Protein AF-0000000066062521 (afdb_homodimer)

Secondary structure (DSSP, 8-state):
--SEEE-HHHHHHHHHHHHHHHHHH-HHHHHHHHHHHHHHHHHHHH-GGGSEE-TTTSTTEEEEEEETEEEEEEESSSEEEEEEEETTS-HHHHH-/--SEEE-HHHHHHHHHHHHHHHHHH-HHHHHHHHHHHHHHHHHHHH-GGGSEE-TTTSTTEEEEEEETEEEEEEESSSEEEEEEEETTS-HHHHH-

Organism: Caulobacter vibrioides (strain ATCC 19089 / CIP 103742 / CB 15) (NCBI:txid190650)

InterPro domains:
  IPR007712 Toxin-antitoxin system, RelE/ParE toxin family [PF05016] (4-90)
  IPR028344 Toxin-antitoxin system, toxin component ParE1/4 [PIRSF029218] (1-95)
  IPR035093 Toxin-antitoxin system, RelE/ParE toxin domain superfamily [G3DSA:3.30.2310.20] (1-96)
  IPR051803 Type II TA system RelE-like toxin [PTHR33755] (1-95)

Solvent-accessible surface area (backbone atoms only — not comparable to full-atom values): 10240 Å² total; per-residue (Å²): 130,73,59,52,42,72,33,75,59,18,50,50,30,53,51,50,50,38,54,50,33,28,74,75,66,30,64,69,53,19,50,54,52,51,49,50,49,50,51,52,52,51,48,38,40,75,41,62,78,75,40,45,78,34,55,86,78,37,83,66,27,29,36,33,30,42,46,67,28,33,39,30,27,35,75,68,99,46,32,34,37,51,38,50,41,50,68,87,55,64,60,61,81,72,70,103,130,73,59,51,42,72,33,74,60,18,50,50,31,53,51,50,51,39,53,51,33,28,73,74,66,30,64,69,52,18,49,54,51,51,50,51,50,49,51,50,52,51,49,39,41,75,41,62,81,74,40,45,78,33,57,86,79,39,83,69,27,27,35,33,30,42,47,67,28,31,40,31,30,36,76,68,99,45,32,35,37,52,39,48,40,52,69,86,56,64,59,61,79,73,69,102

Radius of gyration: 16.21 Å; Cα contacts (8 Å, |Δi|>4): 322; chains: 2; bounding box: 37×45×42 Å

Structure (mmCIF, N/CA/C/O backbone):
data_AF-0000000066062521-model_v1
#
loop_
_entity.id
_entity.type
_entity.pdbx_description
1 polymer 'Toxin ParE1'
#
loop_
_atom_site.group_PDB
_atom_site.id
_atom_site.type_symbol
_atom_site.label_atom_id
_atom_site.label_alt_id
_atom_site.label_comp_id
_atom_site.label_asym_id
_atom_site.label_entity_id
_atom_site.label_seq_id
_atom_site.pdbx_PDB_ins_code
_atom_site.Cartn_x
_atom_site.Cartn_y
_atom_site.Cartn_z
_atom_site.occupancy
_atom_site.B_iso_or_equiv
_atom_site.auth_seq_id
_atom_site.auth_comp_id
_atom_site.auth_asym_id
_atom_site.auth_atom_id
_atom_site.pdbx_PDB_model_num
ATOM 1 N N . MET A 1 1 ? -6.371 10.086 22.797 1 48.72 1 MET A N 1
ATOM 2 C CA . MET A 1 1 ? -7.09 10.516 21.609 1 48.72 1 MET A CA 1
ATOM 3 C C . MET A 1 1 ? -6.637 9.734 20.375 1 48.72 1 MET A C 1
ATOM 5 O O . MET A 1 1 ? -5.48 9.312 20.297 1 48.72 1 MET A O 1
ATOM 9 N N . LYS A 1 2 ? -7.578 9.32 19.453 1 58.91 2 LYS A N 1
ATOM 10 C CA . LYS A 1 2 ? -7.113 8.516 18.328 1 58.91 2 LYS A CA 1
ATOM 11 C C . LYS A 1 2 ? -6.215 9.336 17.406 1 58.91 2 LYS A C 1
ATOM 13 O O . LYS A 1 2 ? -6.531 10.484 17.078 1 58.91 2 LYS A O 1
ATOM 18 N N . PRO A 1 3 ? -5.168 8.711 17 1 87.25 3 PRO A N 1
ATOM 19 C CA . PRO A 1 3 ? -4.223 9.555 16.266 1 87.25 3 PRO A CA 1
ATOM 20 C C . PRO A 1 3 ? -4.754 9.984 14.906 1 87.25 3 PRO A C 1
ATOM 22 O O . PRO A 1 3 ? -4.199 10.891 14.281 1 87.25 3 PRO A O 1
ATOM 25 N N . TYR A 1 4 ? -6.07 9.352 14.555 1 97.44 4 TYR A N 1
ATOM 26 C CA . TYR A 1 4 ? -6.672 9.734 13.281 1 97.44 4 TYR A CA 1
ATOM 27 C C . TYR A 1 4 ? -8.188 9.625 13.344 1 97.44 4 TYR A C 1
ATOM 29 O O . TYR A 1 4 ? -8.742 8.992 14.25 1 97.44 4 TYR A O 1
ATOM 37 N N . ARG A 1 5 ? -8.883 10.32 12.414 1 97.5 5 ARG A N 1
ATOM 38 C CA . ARG A 1 5 ? -10.328 10.234 12.242 1 97.5 5 ARG A CA 1
ATOM 39 C C . ARG A 1 5 ? -10.68 9.648 10.883 1 97.5 5 ARG A C 1
ATOM 41 O O . ARG A 1 5 ? -10.047 9.977 9.875 1 97.5 5 ARG A O 1
ATOM 48 N N . LEU A 1 6 ? -11.727 8.742 10.93 1 98.12 6 LEU A N 1
ATOM 49 C CA . LEU A 1 6 ? -12.305 8.258 9.68 1 98.12 6 LEU A CA 1
ATOM 50 C C . LEU A 1 6 ? -13.523 9.086 9.289 1 98.12 6 LEU A C 1
ATOM 52 O O . LEU A 1 6 ? -14.438 9.281 10.094 1 98.12 6 LEU A O 1
ATOM 56 N N . SER A 1 7 ? -13.523 9.562 8.047 1 98.06 7 SER A N 1
ATOM 57 C CA . SER A 1 7 ? -14.773 10.125 7.547 1 98.06 7 SER A CA 1
ATOM 58 C C . SER A 1 7 ? -15.852 9.055 7.422 1 98.06 7 SER A C 1
ATOM 60 O O . SER A 1 7 ? -15.555 7.859 7.445 1 98.06 7 SER A O 1
ATOM 62 N N . ARG A 1 8 ? -17.109 9.5 7.305 1 97.88 8 ARG A N 1
ATOM 63 C CA . ARG A 1 8 ? -18.203 8.562 7.082 1 97.88 8 ARG A CA 1
ATOM 64 C C . ARG A 1 8 ? -18 7.77 5.793 1 97.88 8 ARG A C 1
ATOM 66 O O . ARG A 1 8 ? -18.266 6.566 5.746 1 97.88 8 ARG A O 1
ATOM 73 N N . ARG A 1 9 ? -17.469 8.398 4.766 1 98.31 9 ARG A N 1
ATOM 74 C CA . ARG A 1 9 ? -17.266 7.754 3.473 1 98.31 9 ARG A CA 1
ATOM 75 C C . ARG A 1 9 ? -16.078 6.785 3.527 1 98.31 9 ARG A C 1
ATOM 77 O O . ARG A 1 9 ? -16.109 5.727 2.895 1 98.31 9 ARG A O 1
ATOM 84 N N . ALA A 1 10 ? -15.109 7.129 4.285 1 98.69 10 ALA A N 1
ATOM 85 C CA . ALA A 1 10 ? -13.984 6.215 4.449 1 98.69 10 ALA A CA 1
ATOM 86 C C . ALA A 1 10 ? -14.414 4.941 5.172 1 98.69 10 ALA A C 1
ATOM 88 O O . ALA A 1 10 ? -13.992 3.84 4.805 1 98.69 10 ALA A O 1
ATOM 89 N N . LYS A 1 11 ? -15.188 5.133 6.211 1 98.62 11 LYS A N 1
ATOM 90 C CA . LYS A 1 11 ? -15.711 3.967 6.922 1 98.62 11 LYS A CA 1
ATOM 91 C C . LYS A 1 11 ? -16.516 3.068 5.988 1 98.62 11 LYS A C 1
ATOM 93 O O . LYS A 1 11 ? -16.375 1.844 6.023 1 98.62 11 LYS A O 1
ATOM 98 N N . ALA A 1 12 ? -17.359 3.682 5.191 1 98.62 12 ALA A N 1
ATOM 99 C CA . ALA A 1 12 ? -18.141 2.928 4.223 1 98.62 12 ALA A CA 1
ATOM 100 C C . ALA A 1 12 ? -17.25 2.219 3.213 1 98.62 12 ALA A C 1
ATOM 102 O O . ALA A 1 12 ? -17.516 1.074 2.836 1 98.62 12 ALA A O 1
ATOM 103 N N . ASP A 1 13 ? -16.219 2.902 2.754 1 98.75 13 ASP A N 1
ATOM 104 C CA . ASP A 1 13 ? -15.258 2.287 1.844 1 98.75 13 ASP A CA 1
ATOM 105 C C . ASP A 1 13 ? -14.648 1.032 2.461 1 98.75 13 ASP A C 1
ATOM 107 O O . ASP A 1 13 ? -14.562 -0.01 1.808 1 98.75 13 ASP A O 1
ATOM 111 N N . LEU A 1 14 ? -14.25 1.122 3.74 1 98.81 14 LEU A N 1
ATOM 112 C CA . LEU A 1 1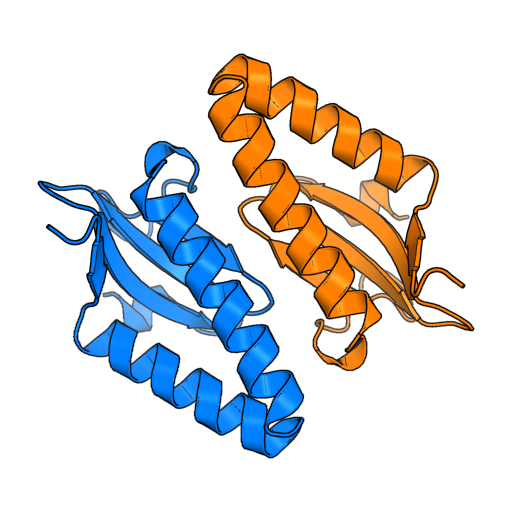4 ? -13.602 -0.004 4.41 1 98.81 14 LEU A CA 1
ATOM 113 C C . LEU A 1 14 ? -14.578 -1.166 4.574 1 98.81 14 LEU A C 1
ATOM 115 O O . LEU A 1 14 ? -14.195 -2.328 4.414 1 98.81 14 LEU A O 1
ATOM 119 N N . ASP A 1 15 ? -15.797 -0.837 4.836 1 98.81 15 ASP A N 1
ATOM 120 C CA . ASP A 1 15 ? -16.828 -1.869 4.93 1 98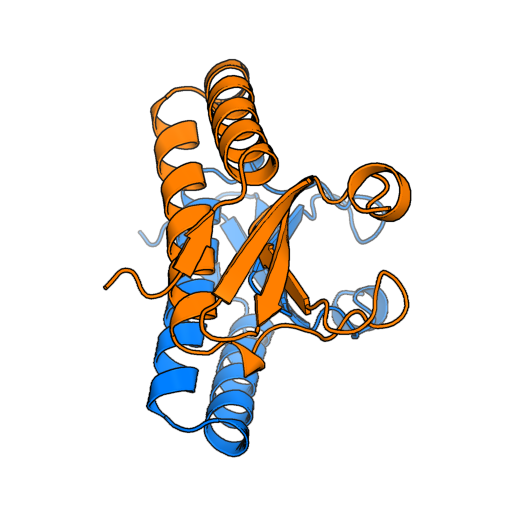.81 15 ASP A CA 1
ATOM 121 C C . ASP A 1 15 ? -17.031 -2.561 3.582 1 98.81 15 ASP A C 1
ATOM 123 O O . ASP A 1 15 ? -17.156 -3.785 3.521 1 98.81 15 ASP A O 1
ATOM 127 N N . ASP A 1 16 ? -17.109 -1.801 2.533 1 98.75 16 ASP A N 1
ATOM 128 C CA . ASP A 1 16 ? -17.281 -2.334 1.187 1 98.75 16 ASP A CA 1
ATOM 129 C C . ASP A 1 16 ? -16.094 -3.205 0.782 1 98.75 16 ASP A C 1
ATOM 131 O O . ASP A 1 16 ? -16.266 -4.25 0.153 1 98.75 16 ASP A O 1
ATOM 135 N N . ILE A 1 17 ? -14.922 -2.754 1.129 1 98.62 17 ILE A N 1
ATOM 136 C CA . ILE A 1 17 ? -13.719 -3.512 0.808 1 98.62 17 ILE A CA 1
ATOM 137 C C . ILE A 1 17 ? -13.758 -4.867 1.51 1 98.62 17 ILE A C 1
ATOM 139 O O . ILE A 1 17 ? -13.445 -5.895 0.905 1 98.62 17 ILE A O 1
ATOM 143 N N . TRP A 1 18 ? -14.18 -4.852 2.785 1 98.69 18 TRP A N 1
ATOM 144 C CA . TRP A 1 18 ? -14.305 -6.102 3.52 1 98.69 18 TRP A CA 1
ATOM 145 C C . TRP A 1 18 ? -15.297 -7.035 2.832 1 98.69 18 TRP A C 1
ATOM 147 O O . TRP A 1 18 ? -14.992 -8.203 2.584 1 98.69 18 TRP A O 1
ATOM 157 N N . THR A 1 19 ? -16.453 -6.52 2.529 1 98.69 19 THR A N 1
ATOM 158 C CA . THR A 1 19 ? -17.516 -7.312 1.924 1 98.69 19 THR A CA 1
ATOM 159 C C . THR A 1 19 ? -17.062 -7.895 0.587 1 98.69 19 THR A C 1
ATOM 161 O O . THR A 1 19 ? -17.25 -9.086 0.327 1 98.69 19 THR A O 1
ATOM 164 N N . TYR A 1 20 ? -16.469 -7.133 -0.219 1 98.38 20 TYR A N 1
ATOM 165 C CA . TYR A 1 20 ? -15.977 -7.562 -1.527 1 98.38 20 TYR A CA 1
ATOM 166 C C . TYR A 1 20 ? -14.906 -8.633 -1.389 1 98.38 20 TYR A C 1
ATOM 168 O O . TYR A 1 20 ? -14.945 -9.648 -2.086 1 98.38 20 TYR A O 1
ATOM 176 N N . SER A 1 21 ? -13.922 -8.344 -0.494 1 97.75 21 SER A N 1
ATOM 177 C CA . SER A 1 21 ? -12.812 -9.266 -0.302 1 97.75 21 SER A CA 1
ATOM 178 C C . SER A 1 21 ? -13.289 -10.609 0.229 1 97.75 21 SER A C 1
ATOM 180 O O . SER A 1 21 ? -12.812 -11.664 -0.203 1 97.75 21 SER A O 1
ATOM 182 N N . GLU A 1 22 ? -14.234 -10.539 1.146 1 98.44 22 GLU A N 1
ATOM 183 C CA . GLU A 1 22 ? -14.797 -11.773 1.69 1 98.44 22 GLU A CA 1
ATOM 184 C C . GLU A 1 22 ? -15.5 -12.578 0.606 1 98.44 22 GLU A C 1
ATOM 186 O O . GLU A 1 22 ? -15.352 -13.805 0.537 1 98.44 22 GLU A O 1
ATOM 191 N N . GLN A 1 23 ? -16.297 -11.914 -0.221 1 98.31 23 GLN A N 1
ATOM 192 C CA . GLN A 1 23 ? -17.047 -12.578 -1.291 1 98.31 23 GLN A CA 1
ATOM 193 C C . GLN A 1 23 ? -16.094 -13.18 -2.324 1 98.31 23 GLN A C 1
ATOM 195 O O . GLN A 1 23 ? -16.344 -14.273 -2.838 1 98.31 23 GLN A O 1
ATOM 200 N N . ARG A 1 24 ? -15.062 -12.57 -2.58 1 96.94 24 ARG A N 1
ATOM 201 C CA . ARG A 1 24 ? -14.188 -12.953 -3.68 1 96.94 24 ARG A CA 1
ATOM 202 C C . ARG A 1 24 ? -13.164 -13.992 -3.229 1 96.94 24 ARG A C 1
ATOM 204 O O . ARG A 1 24 ? -12.828 -14.906 -3.982 1 96.94 24 ARG A O 1
ATOM 211 N N . TRP A 1 25 ? -12.703 -13.805 -1.923 1 96.62 25 TRP A N 1
ATOM 212 C CA . TRP A 1 25 ? -11.531 -14.594 -1.56 1 96.62 25 TRP A CA 1
ATOM 213 C C . TRP A 1 25 ? -11.742 -15.297 -0.225 1 96.62 25 TRP A C 1
ATOM 215 O O . TRP A 1 25 ? -10.93 -16.141 0.178 1 96.62 25 TRP A O 1
ATOM 225 N N . GLY A 1 26 ? -12.773 -14.938 0.513 1 97.75 26 GLY A N 1
ATOM 226 C CA . GLY A 1 26 ? -13.07 -15.578 1.784 1 97.75 26 GLY A CA 1
ATOM 227 C C . GLY A 1 26 ? -12.672 -14.742 2.982 1 97.75 26 GLY A C 1
ATOM 228 O O . GLY A 1 26 ? -11.953 -13.75 2.842 1 97.75 26 GLY A O 1
ATOM 229 N N . VAL A 1 27 ? -13.094 -15.141 4.148 1 98.31 27 VAL A N 1
ATOM 230 C CA . VAL A 1 27 ? -13.039 -14.359 5.375 1 98.31 27 VAL A CA 1
ATOM 231 C C . VAL A 1 27 ? -11.578 -14.164 5.797 1 98.31 27 VAL A C 1
A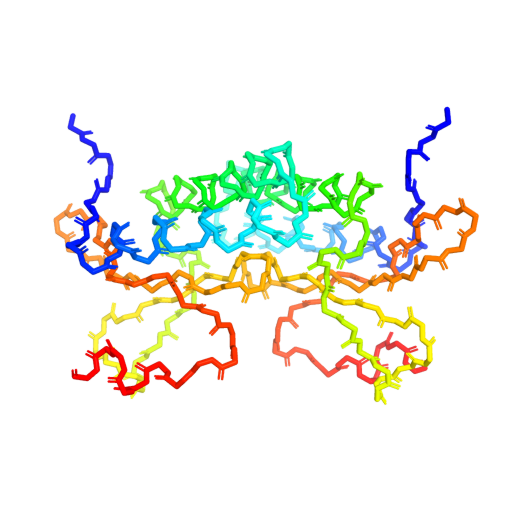TOM 233 O O . VAL A 1 27 ? -11.203 -13.094 6.281 1 98.31 27 VAL A O 1
ATOM 236 N N . GLU A 1 28 ? -10.781 -15.195 5.602 1 97.81 28 GLU A N 1
ATOM 237 C CA . GLU A 1 28 ? -9.383 -15.102 6.031 1 97.81 28 GLU A CA 1
ATOM 238 C C . GLU A 1 28 ? -8.633 -14.055 5.223 1 97.81 28 GLU A C 1
ATOM 240 O O . GLU A 1 28 ? -7.871 -13.258 5.781 1 97.81 28 GLU A O 1
ATOM 245 N N . GLN A 1 29 ? -8.883 -14.055 3.93 1 96.94 29 GLN A N 1
ATOM 246 C CA . GLN A 1 29 ? -8.234 -13.086 3.057 1 96.94 29 GLN A CA 1
ATOM 247 C C . GLN A 1 29 ? -8.773 -11.68 3.301 1 96.94 29 GLN A C 1
ATOM 249 O O . GLN A 1 29 ? -8.016 -10.711 3.277 1 96.94 29 GLN A O 1
ATOM 254 N N . ALA A 1 30 ? -10.039 -11.633 3.613 1 98.44 30 ALA A N 1
ATOM 255 C CA . ALA A 1 30 ? -10.641 -10.344 3.936 1 98.44 30 ALA A CA 1
ATOM 256 C C . ALA A 1 30 ? -10.031 -9.766 5.215 1 98.44 30 ALA A C 1
ATOM 258 O O . ALA A 1 30 ? -9.734 -8.57 5.281 1 98.44 30 ALA A O 1
ATOM 259 N N . ALA A 1 31 ? -9.828 -10.617 6.16 1 98.44 31 ALA A N 1
ATOM 260 C CA . ALA A 1 31 ? -9.25 -10.195 7.434 1 98.44 31 ALA A CA 1
ATOM 261 C C . ALA A 1 31 ? -7.812 -9.727 7.254 1 98.44 31 ALA A C 1
ATOM 263 O O . ALA A 1 31 ? -7.414 -8.703 7.812 1 98.44 31 ALA A O 1
ATOM 264 N N . ASP A 1 32 ? -7.062 -10.461 6.52 1 97.69 32 ASP A N 1
ATOM 265 C CA . ASP A 1 32 ? -5.672 -10.094 6.281 1 97.69 32 ASP A CA 1
ATOM 266 C C . ASP A 1 32 ? -5.574 -8.773 5.527 1 97.69 32 ASP A C 1
ATOM 268 O O . ASP A 1 32 ? -4.715 -7.938 5.828 1 97.69 32 ASP A O 1
ATOM 272 N N . TYR A 1 33 ? -6.438 -8.586 4.547 1 98 33 TYR A N 1
ATOM 273 C CA . TYR A 1 33 ? -6.418 -7.352 3.775 1 98 33 TYR A CA 1
ATOM 274 C C . TYR A 1 33 ? -6.848 -6.168 4.633 1 98 33 TYR A C 1
ATOM 276 O O . TYR A 1 33 ? -6.27 -5.082 4.539 1 98 33 TYR A O 1
ATOM 284 N N . ALA A 1 34 ? -7.84 -6.398 5.48 1 98.44 34 ALA A N 1
ATOM 285 C CA . ALA A 1 34 ? -8.281 -5.348 6.395 1 98.44 34 ALA A CA 1
ATOM 286 C C . ALA A 1 34 ? -7.16 -4.949 7.352 1 98.44 34 ALA A C 1
ATOM 288 O O . ALA A 1 34 ? -7 -3.766 7.664 1 98.44 34 ALA A O 1
ATOM 289 N N . ARG A 1 35 ? -6.418 -5.863 7.758 1 98 35 ARG A N 1
ATOM 290 C CA . ARG A 1 35 ? -5.293 -5.578 8.641 1 98 35 ARG A CA 1
ATOM 291 C C . ARG A 1 35 ? -4.23 -4.75 7.93 1 98 35 ARG A C 1
ATOM 293 O O . ARG A 1 35 ? -3.623 -3.861 8.531 1 98 35 ARG A O 1
ATOM 300 N N . GLU A 1 36 ? -4.027 -5.086 6.688 1 98 36 GLU A N 1
ATOM 301 C CA . GLU A 1 36 ? -3.07 -4.316 5.895 1 98 36 GLU A CA 1
ATOM 302 C C . GLU A 1 36 ? -3.516 -2.863 5.754 1 98 36 GLU A C 1
ATOM 304 O O . GLU A 1 36 ? -2.705 -1.944 5.902 1 98 36 GLU A O 1
ATOM 309 N N . LEU A 1 37 ? -4.758 -2.648 5.484 1 98.69 37 LEU A N 1
ATOM 310 C CA . LEU A 1 37 ? -5.297 -1.298 5.363 1 98.69 37 LEU A CA 1
ATOM 311 C C . LEU A 1 37 ? -5.211 -0.559 6.695 1 98.69 37 LEU A C 1
ATOM 313 O O . LEU A 1 37 ? -4.84 0.617 6.734 1 98.69 37 LEU A O 1
ATOM 317 N N . GLN A 1 38 ? -5.512 -1.233 7.75 1 98.25 38 GLN A N 1
ATOM 318 C CA . GLN A 1 38 ? -5.434 -0.64 9.078 1 98.25 38 GLN A CA 1
ATOM 319 C C . GLN A 1 38 ? -4 -0.244 9.422 1 98.25 38 GLN A C 1
ATOM 321 O O . GLN A 1 38 ? -3.766 0.819 10 1 98.25 38 GLN A O 1
ATOM 326 N N . ALA A 1 39 ? -3.064 -1.118 9.102 1 97.75 39 ALA A N 1
ATOM 327 C CA . ALA A 1 39 ? -1.656 -0.815 9.352 1 97.75 39 ALA A CA 1
ATOM 328 C C . ALA A 1 39 ? -1.216 0.42 8.57 1 97.75 39 ALA A C 1
ATOM 330 O O . ALA A 1 39 ? -0.472 1.256 9.086 1 97.75 39 ALA A O 1
ATOM 331 N N . THR A 1 40 ? -1.655 0.524 7.355 1 98.5 40 THR A N 1
ATOM 332 C CA . THR A 1 40 ? -1.337 1.691 6.539 1 98.5 40 THR A CA 1
ATOM 333 C C . THR A 1 40 ? -1.896 2.963 7.172 1 98.5 40 THR A C 1
ATOM 335 O O . THR A 1 40 ? -1.194 3.971 7.273 1 98.5 40 THR A O 1
ATOM 338 N N . ILE A 1 41 ? -3.115 2.904 7.641 1 98.5 41 ILE A N 1
ATOM 339 C CA . ILE A 1 41 ? -3.771 4.055 8.25 1 98.5 41 ILE A CA 1
ATOM 340 C C . ILE A 1 41 ? -3.043 4.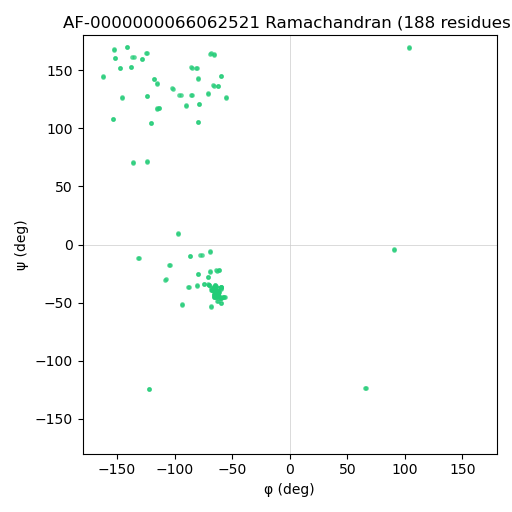445 9.531 1 98.5 41 ILE A C 1
ATOM 342 O O . ILE A 1 41 ? -2.834 5.629 9.805 1 98.5 41 ILE A O 1
ATOM 346 N N . GLU A 1 42 ? -2.625 3.492 10.281 1 97.44 42 GLU A N 1
ATOM 347 C CA . GLU A 1 42 ? -1.896 3.756 11.523 1 97.44 42 GLU A CA 1
ATOM 348 C C . GLU A 1 42 ? -0.522 4.355 11.234 1 97.44 42 GLU A C 1
ATOM 350 O O . GLU A 1 42 ? -0.066 5.246 11.953 1 97.44 42 GLU A O 1
ATOM 355 N N . MET A 1 43 ? 0.144 3.885 10.219 1 96.75 43 MET A N 1
ATOM 356 C CA . MET A 1 43 ? 1.421 4.465 9.812 1 96.75 43 MET A CA 1
ATOM 357 C C . MET A 1 43 ? 1.249 5.918 9.383 1 96.75 43 MET A C 1
ATOM 359 O O . MET A 1 43 ? 2.043 6.777 9.766 1 96.75 43 MET A O 1
ATOM 363 N N . ILE A 1 44 ? 0.207 6.195 8.656 1 97.81 44 ILE A N 1
ATOM 364 C CA . ILE A 1 44 ? -0.119 7.555 8.227 1 97.81 44 ILE A CA 1
ATOM 365 C C . ILE A 1 44 ? -0.335 8.438 9.453 1 97.81 44 ILE A C 1
ATOM 367 O O . ILE A 1 44 ? 0.145 9.578 9.492 1 97.81 44 ILE A O 1
ATOM 371 N N . ALA A 1 45 ? -1.099 7.922 10.391 1 97.44 45 ALA A N 1
ATOM 372 C CA . ALA A 1 45 ? -1.397 8.688 11.594 1 97.44 45 ALA A CA 1
ATOM 373 C C . ALA A 1 45 ? -0.119 9.047 12.344 1 97.44 45 ALA A C 1
ATOM 375 O O . ALA A 1 45 ? 0.003 10.148 12.883 1 97.44 45 ALA A O 1
ATOM 376 N N . GLU A 1 46 ? 0.766 8.164 12.328 1 96 46 GLU A N 1
ATOM 377 C CA . GLU A 1 46 ? 2.014 8.359 13.055 1 96 46 GLU A CA 1
ATOM 378 C C . GLU A 1 46 ? 2.984 9.227 12.266 1 96 46 GLU A C 1
ATOM 380 O O . GLU A 1 46 ? 3.727 10.023 12.844 1 96 46 GLU A O 1
ATOM 385 N N . HIS A 1 47 ? 2.992 9.109 11 1 96.19 47 HIS A N 1
ATOM 386 C CA . HIS A 1 47 ? 3.928 9.805 10.117 1 96.19 47 HIS A CA 1
ATOM 387 C C . HIS A 1 47 ? 3.213 10.383 8.898 1 96.19 47 HIS A C 1
ATOM 389 O O . HIS A 1 47 ? 3.494 9.984 7.766 1 96.19 47 HIS A O 1
ATOM 395 N N . PRO A 1 48 ? 2.436 11.375 9.078 1 96.44 48 PRO A N 1
ATOM 396 C CA . PRO A 1 48 ? 1.576 11.875 8 1 96.44 48 PRO A CA 1
ATOM 397 C C . PRO A 1 48 ? 2.371 12.406 6.812 1 96.44 48 PRO A C 1
ATOM 399 O O . PRO A 1 48 ? 1.869 12.422 5.688 1 96.44 48 PRO A O 1
ATOM 402 N N . GLY A 1 49 ? 3.547 12.773 7.031 1 94.75 49 GLY A N 1
ATOM 403 C CA . GLY A 1 49 ? 4.375 13.367 5.992 1 94.75 49 GLY A CA 1
ATOM 404 C C . GLY A 1 49 ? 4.914 12.344 5.008 1 94.75 49 GLY A C 1
ATOM 405 O O . GLY A 1 49 ? 5.418 12.711 3.943 1 94.75 49 GLY A O 1
ATOM 406 N N . MET A 1 50 ? 4.742 11.055 5.293 1 94 50 MET A N 1
ATOM 407 C CA . MET A 1 50 ? 5.309 10.008 4.453 1 94 50 MET A CA 1
ATOM 408 C C . MET A 1 50 ? 4.445 9.773 3.217 1 94 50 MET A C 1
ATOM 410 O O . MET A 1 50 ? 4.914 9.203 2.229 1 94 50 MET A O 1
ATOM 414 N N . GLY A 1 51 ? 3.168 10.078 3.293 1 97.06 51 GLY A N 1
ATOM 415 C CA . GLY A 1 51 ? 2.336 9.977 2.105 1 97.06 51 GLY A CA 1
ATOM 416 C C . GLY A 1 51 ? 2.672 11.008 1.048 1 97.06 51 GLY A C 1
ATOM 417 O O . GLY A 1 51 ? 3.316 12.016 1.342 1 97.06 51 GLY A O 1
ATOM 418 N N . GLN A 1 52 ? 2.168 10.742 -0.131 1 97 52 GLN A N 1
ATOM 419 C CA . GLN A 1 52 ? 2.422 11.633 -1.256 1 97 52 GLN A CA 1
ATOM 420 C C . GLN A 1 52 ? 1.412 12.781 -1.287 1 97 52 GLN A C 1
ATOM 422 O O . GLN A 1 52 ? 0.202 12.547 -1.265 1 97 52 GLN A O 1
ATOM 427 N N . PRO A 1 53 ? 1.978 13.992 -1.384 1 96.94 53 PRO A N 1
ATOM 428 C CA . PRO A 1 53 ? 1.013 15.07 -1.606 1 96.94 53 PRO A CA 1
ATOM 429 C C . PRO A 1 53 ? 0.249 14.922 -2.92 1 96.94 53 PRO A C 1
ATOM 431 O O . PRO A 1 53 ? 0.822 14.492 -3.926 1 96.94 53 PRO A O 1
ATOM 434 N N . ASP A 1 54 ? -1.034 15.148 -2.844 1 95.88 54 ASP A N 1
ATOM 435 C CA . ASP A 1 54 ? -1.867 15.172 -4.043 1 95.88 54 ASP A CA 1
ATOM 436 C C . ASP A 1 54 ? -2.615 16.5 -4.16 1 95.88 54 ASP A C 1
ATOM 438 O O . ASP A 1 54 ? -3.846 16.531 -4.094 1 95.88 54 ASP A O 1
ATOM 442 N N . GLU A 1 55 ? -1.915 17.562 -4.461 1 94.69 55 GLU A N 1
ATOM 443 C CA . GLU A 1 55 ? -2.426 18.938 -4.512 1 94.69 55 GLU A CA 1
ATOM 444 C C . GLU A 1 55 ? -3.35 19.125 -5.711 1 94.69 55 GLU A C 1
ATOM 446 O O . GLU A 1 55 ? -4.219 20 -5.695 1 94.69 55 GLU A O 1
ATOM 451 N N . ASN A 1 56 ? -3.086 18.344 -6.723 1 92.69 56 ASN A N 1
ATOM 452 C CA . ASN A 1 56 ? -3.893 18.469 -7.93 1 92.69 56 ASN A CA 1
ATOM 453 C C . ASN A 1 56 ? -5.309 17.938 -7.711 1 92.69 56 ASN A C 1
ATOM 455 O O . ASN A 1 56 ? -6.258 18.422 -8.336 1 92.69 56 ASN A O 1
ATOM 459 N N . LEU A 1 57 ? -5.371 16.922 -6.902 1 93.88 57 LEU A N 1
ATOM 460 C CA . LEU A 1 57 ? -6.703 16.438 -6.551 1 93.88 57 LEU A CA 1
ATOM 461 C C . LEU A 1 57 ? -7.438 17.453 -5.688 1 93.88 57 LEU A C 1
ATOM 463 O O . LEU A 1 57 ? -8.562 17.844 -6.004 1 93.88 57 LEU A O 1
ATOM 467 N N . ARG A 1 58 ? -6.848 17.922 -4.543 1 93.38 58 ARG A N 1
ATOM 468 C CA . ARG A 1 58 ? -7.344 18.969 -3.65 1 93.38 58 ARG A CA 1
ATOM 469 C C . ARG A 1 58 ? -6.23 19.5 -2.748 1 93.38 58 ARG A C 1
ATOM 471 O O . ARG A 1 58 ? -5.383 18.719 -2.287 1 93.38 58 ARG A O 1
ATOM 478 N N . ALA A 1 59 ? -6.285 20.75 -2.48 1 94.69 59 ALA A N 1
ATOM 479 C CA . ALA A 1 59 ? -5.273 21.359 -1.62 1 94.69 59 ALA A CA 1
ATOM 480 C C . ALA A 1 59 ? -5.191 20.625 -0.278 1 94.69 59 ALA A C 1
ATOM 482 O O . ALA A 1 59 ? -6.215 20.391 0.364 1 94.69 59 ALA A O 1
ATOM 483 N N . GLY A 1 60 ? -3.975 20.188 0.104 1 95.88 60 GLY A N 1
ATOM 484 C CA . GLY A 1 60 ? -3.74 19.594 1.408 1 95.88 60 GLY A CA 1
ATOM 485 C C . GLY A 1 60 ? -3.932 18.078 1.416 1 95.88 60 GLY A C 1
ATOM 486 O O . GLY A 1 60 ? -3.666 17.422 2.424 1 95.88 60 GLY A O 1
ATOM 487 N N . TYR A 1 61 ? -4.355 17.547 0.301 1 97.5 61 TYR A N 1
ATOM 488 C CA . TYR A 1 61 ? -4.602 16.109 0.244 1 97.5 61 TYR A CA 1
ATOM 489 C C . TYR A 1 61 ? -3.299 15.336 0.054 1 97.5 61 TYR A C 1
ATOM 491 O O . TYR A 1 61 ? -2.393 15.805 -0.641 1 97.5 61 TYR A O 1
ATOM 499 N N . ARG A 1 62 ? -3.248 14.242 0.688 1 98.06 62 ARG A N 1
ATOM 500 C CA . ARG A 1 62 ? -2.186 13.25 0.532 1 98.06 62 ARG A CA 1
ATOM 501 C C . ARG A 1 62 ? -2.76 11.867 0.253 1 98.06 62 ARG A C 1
ATOM 503 O O . ARG A 1 62 ? -3.938 11.617 0.513 1 98.06 62 ARG A O 1
ATOM 510 N N . ARG A 1 63 ? -1.908 11.055 -0.304 1 98.19 63 ARG A N 1
ATOM 511 C CA . ARG A 1 63 ? -2.342 9.695 -0.589 1 98.19 63 ARG A CA 1
ATOM 512 C C . ARG A 1 63 ? -1.25 8.688 -0.239 1 98.19 63 ARG A C 1
ATOM 514 O O . ARG A 1 63 ? -0.064 9.023 -0.254 1 98.19 63 ARG A O 1
ATOM 521 N N . CYS A 1 64 ? -1.647 7.531 0.074 1 98.62 64 CYS A N 1
ATOM 522 C CA . CYS A 1 64 ? -0.805 6.387 0.401 1 98.62 64 CYS A CA 1
ATOM 523 C C . CYS A 1 64 ? -1.437 5.086 -0.086 1 98.62 64 CYS A C 1
ATOM 525 O O . CYS A 1 64 ? -2.586 4.789 0.244 1 98.62 64 CYS A O 1
ATOM 527 N N . ALA A 1 65 ? -0.663 4.363 -0.835 1 98.56 65 ALA A N 1
ATOM 528 C CA . ALA A 1 65 ? -1.23 3.158 -1.43 1 98.56 65 ALA A CA 1
ATOM 529 C C . ALA A 1 65 ? -1.151 1.98 -0.463 1 98.56 65 ALA A C 1
ATOM 531 O O . ALA A 1 65 ? -0.261 1.928 0.389 1 98.56 65 ALA A O 1
ATOM 532 N N . SER A 1 66 ? -2.047 1.027 -0.563 1 98.56 66 SER A N 1
ATOM 533 C CA . SER A 1 66 ? -2.096 -0.229 0.177 1 98.56 66 SER A CA 1
ATOM 534 C C . SER A 1 66 ? -2.824 -1.31 -0.615 1 98.56 66 SER A C 1
ATOM 536 O O . SER A 1 66 ? -4.043 -1.243 -0.791 1 98.56 66 SER A O 1
ATOM 538 N N . GLY A 1 67 ? -2.006 -2.229 -1.078 1 97.88 67 GLY A N 1
ATOM 539 C CA . GLY A 1 67 ? -2.607 -3.258 -1.912 1 97.88 67 GLY A CA 1
ATOM 540 C C . GLY A 1 67 ? -3.141 -2.723 -3.227 1 97.88 67 GLY A C 1
ATOM 541 O O . GLY A 1 67 ? -2.396 -2.131 -4.012 1 97.88 67 GLY A O 1
ATOM 542 N N . SER A 1 68 ? -4.422 -2.975 -3.436 1 97.62 68 SER A N 1
ATOM 543 C CA . SER A 1 68 ? -5.078 -2.48 -4.645 1 97.62 68 SER A CA 1
ATOM 544 C C . SER A 1 68 ? -5.816 -1.173 -4.375 1 97.62 68 SER A C 1
ATOM 546 O O . SER A 1 68 ? -6.57 -0.695 -5.227 1 97.62 68 SER A O 1
ATOM 548 N N . HIS A 1 69 ? -5.598 -0.601 -3.211 1 98.69 69 HIS A N 1
ATOM 549 C CA . HIS A 1 69 ? -6.352 0.59 -2.838 1 98.69 69 HIS A CA 1
ATOM 550 C C . HIS A 1 69 ? -5.422 1.741 -2.473 1 98.69 69 HIS A C 1
ATOM 552 O O . HIS A 1 69 ? -4.223 1.537 -2.279 1 98.69 69 HIS A O 1
ATOM 558 N N . VAL A 1 70 ? -6.004 2.916 -2.436 1 98.62 70 VAL A N 1
ATOM 559 C CA . VAL A 1 70 ? -5.32 4.148 -2.057 1 98.62 70 VAL A CA 1
ATOM 560 C C . VAL A 1 70 ? -6.062 4.816 -0.903 1 98.62 70 VAL A C 1
ATOM 562 O O . VAL A 1 70 ? -7.285 4.977 -0.953 1 98.62 70 VAL A O 1
ATOM 565 N N . VAL A 1 71 ? -5.324 5.125 0.129 1 98.81 71 VAL A N 1
ATOM 566 C CA . VAL A 1 71 ? -5.852 5.895 1.252 1 98.81 71 VAL A CA 1
ATOM 567 C C . VAL A 1 71 ? -5.637 7.387 1.003 1 98.81 71 VAL A C 1
ATOM 569 O O . VAL A 1 71 ? -4.5 7.832 0.819 1 98.81 71 VAL A O 1
ATOM 572 N N . PHE A 1 72 ? -6.703 8.141 0.954 1 98.75 72 PHE A N 1
ATOM 573 C CA . PHE A 1 72 ? -6.648 9.594 0.828 1 98.75 72 PHE A CA 1
ATOM 574 C C . PHE A 1 72 ? -6.902 10.266 2.174 1 98.75 72 PHE A C 1
ATOM 576 O O . PHE A 1 72 ? -7.852 9.914 2.879 1 98.75 72 PHE A O 1
ATOM 583 N N . TYR A 1 73 ? -6.059 11.234 2.445 1 98.56 73 TYR A N 1
ATOM 584 C CA . TYR A 1 73 ? -6.176 11.859 3.76 1 98.56 73 TYR A CA 1
ATOM 585 C C . TYR A 1 73 ? -5.68 13.297 3.729 1 98.56 73 TYR A C 1
ATOM 587 O O . TYR A 1 73 ? -5.09 13.734 2.738 1 98.56 73 TYR A O 1
ATOM 595 N N . ARG A 1 74 ? -5.945 13.977 4.727 1 97.75 74 ARG A N 1
ATOM 596 C CA . ARG A 1 74 ? -5.402 15.305 4.969 1 97.75 74 ARG A CA 1
ATOM 597 C C . ARG A 1 74 ? -4.969 15.469 6.422 1 97.75 74 ARG A C 1
ATOM 599 O O . ARG A 1 74 ? -5.371 14.688 7.285 1 97.75 74 ARG A O 1
ATOM 606 N N . VAL A 1 75 ? -4.109 16.516 6.602 1 96.88 75 VAL A N 1
ATOM 607 C CA . VAL A 1 75 ? -3.547 16.734 7.93 1 96.88 75 VAL A CA 1
ATOM 608 C C . VAL A 1 75 ? -4.035 18.078 8.477 1 96.88 75 VAL A C 1
ATOM 610 O O . VAL A 1 75 ? -3.807 19.125 7.855 1 96.88 75 VAL A O 1
ATOM 613 N N . GLY A 1 76 ? -4.727 18.062 9.508 1 93.94 76 GLY A N 1
ATOM 614 C CA . GLY A 1 76 ? -5.098 19.219 10.312 1 93.94 76 GLY A CA 1
ATOM 615 C C . GLY A 1 76 ? -4.656 19.109 11.758 1 93.94 76 GLY A C 1
ATOM 616 O O . GLY A 1 76 ? -3.484 18.844 12.039 1 93.94 76 GLY A O 1
ATOM 617 N N . VAL A 1 77 ? -5.609 19.234 12.656 1 92.5 77 VAL A N 1
ATOM 618 C CA . VAL A 1 77 ? -5.289 19 14.062 1 92.5 77 VAL A CA 1
ATOM 619 C C . VAL A 1 77 ? -4.898 17.531 14.258 1 92.5 77 VAL A C 1
ATOM 621 O O . VAL A 1 77 ? -4 17.219 15.047 1 92.5 77 VAL A O 1
ATOM 624 N N . ARG A 1 78 ? -5.566 16.719 13.477 1 94.94 78 ARG A N 1
ATOM 625 C CA . ARG A 1 78 ? -5.223 15.312 13.367 1 94.94 78 ARG A CA 1
ATOM 626 C C . ARG A 1 78 ? -5.375 14.82 11.93 1 94.94 78 ARG A C 1
ATOM 628 O O . ARG A 1 78 ? -5.914 15.531 11.078 1 94.94 78 ARG A O 1
ATOM 635 N N . VAL A 1 79 ? -4.906 13.68 11.727 1 98.06 79 VAL A N 1
ATOM 636 C CA . VAL A 1 79 ? -5.074 13.07 10.406 1 98.06 79 VAL A CA 1
ATOM 637 C C . VAL A 1 79 ? -6.535 12.68 10.203 1 98.06 79 VAL A C 1
ATOM 639 O O . VAL A 1 79 ? -7.152 12.078 11.078 1 98.06 79 VAL A O 1
ATOM 642 N N . GLU A 1 80 ? -7.051 13.094 9.078 1 98.38 80 GLU A N 1
ATOM 643 C CA . GLU A 1 80 ? -8.375 12.656 8.656 1 98.38 80 GLU A CA 1
ATOM 644 C C . GLU A 1 80 ? -8.297 11.797 7.402 1 98.38 80 GLU A C 1
ATOM 646 O O . GLU A 1 80 ? -7.82 12.242 6.359 1 98.38 80 GLU A O 1
ATOM 651 N N . ILE A 1 81 ? -8.742 10.531 7.613 1 98.69 81 ILE A N 1
ATOM 652 C CA . ILE A 1 81 ? -8.867 9.656 6.449 1 98.69 81 ILE A CA 1
ATOM 653 C C . ILE A 1 81 ? -10.156 9.992 5.695 1 98.69 81 ILE A C 1
ATOM 655 O O . ILE A 1 81 ? -11.258 9.867 6.238 1 98.69 81 ILE A O 1
ATOM 659 N N . ILE A 1 82 ? -10.016 10.359 4.453 1 98.44 82 ILE A N 1
ATOM 660 C CA . ILE A 1 82 ? -11.117 10.914 3.68 1 98.44 82 ILE A CA 1
ATOM 661 C C . ILE A 1 82 ? -11.82 9.797 2.904 1 98.44 82 ILE A C 1
ATOM 663 O O . ILE A 1 82 ? -13.039 9.672 2.953 1 98.44 82 ILE A O 1
ATOM 667 N N . ARG A 1 83 ? -11.055 9.008 2.164 1 98.69 83 ARG A N 1
ATOM 668 C CA . ARG A 1 83 ? -11.523 7.891 1.358 1 98.69 83 ARG A CA 1
ATOM 669 C C . ARG A 1 83 ? -10.484 6.781 1.299 1 98.69 83 ARG A C 1
ATOM 671 O O . ARG A 1 83 ? -9.289 7.035 1.469 1 98.69 83 ARG A O 1
ATOM 678 N N . VAL A 1 84 ? -10.906 5.578 1.139 1 98.88 84 VAL A N 1
ATOM 679 C CA . VAL A 1 84 ? -10.109 4.43 0.716 1 98.88 84 VAL A CA 1
ATOM 680 C C . VAL A 1 84 ? -10.688 3.852 -0.576 1 98.88 84 VAL A C 1
ATOM 682 O O . VAL A 1 84 ? -11.703 3.158 -0.554 1 98.88 84 VAL A O 1
ATOM 685 N N . LEU A 1 85 ? -9.969 4.156 -1.721 1 98.62 85 LEU A N 1
ATOM 686 C CA . LEU A 1 85 ? -10.531 3.863 -3.035 1 98.62 85 LEU A CA 1
ATOM 687 C C . LEU A 1 85 ? -9.664 2.85 -3.779 1 98.62 85 LEU A C 1
ATOM 689 O O . LEU A 1 85 ? -8.438 2.893 -3.693 1 98.62 85 LEU A O 1
ATOM 693 N N . HIS A 1 86 ? -10.312 1.966 -4.508 1 98.25 86 HIS A N 1
ATOM 694 C CA . HIS A 1 86 ? -9.578 1.097 -5.418 1 98.25 86 HIS A CA 1
ATOM 695 C C . HIS A 1 86 ? -8.805 1.91 -6.453 1 98.25 86 HIS A C 1
ATOM 697 O O . HIS A 1 86 ? -9.289 2.947 -6.918 1 98.25 86 HIS A O 1
ATOM 703 N N . GLN A 1 87 ? -7.711 1.454 -6.801 1 96.38 87 GLN A N 1
ATOM 704 C CA . GLN A 1 87 ? -6.793 2.17 -7.68 1 96.38 87 GLN A CA 1
ATOM 705 C C . GLN A 1 87 ? -7.426 2.416 -9.047 1 96.38 87 GLN A C 1
ATOM 707 O O . GLN A 1 87 ? -6.996 3.311 -9.781 1 96.38 87 GLN A O 1
ATOM 712 N N . SER A 1 88 ? -8.406 1.65 -9.398 1 95.5 88 SER A N 1
ATOM 713 C CA . SER A 1 88 ? -9.031 1.792 -10.703 1 95.5 88 SER A CA 1
ATOM 714 C C . SER A 1 88 ? -10.133 2.846 -10.68 1 95.5 88 SER A C 1
ATOM 716 O O . SER A 1 88 ? -10.68 3.211 -11.727 1 95.5 88 SER A O 1
ATOM 718 N N . MET A 1 89 ? -10.523 3.324 -9.539 1 96.5 89 MET A N 1
ATOM 719 C CA . MET A 1 89 ? -11.594 4.309 -9.406 1 96.5 89 MET A CA 1
ATOM 720 C C . MET A 1 89 ? -11.078 5.715 -9.695 1 96.5 89 MET A C 1
ATOM 722 O O . MET A 1 89 ? -9.914 6.027 -9.406 1 96.5 89 MET A O 1
ATOM 726 N N . ASN A 1 90 ? -11.945 6.594 -10.164 1 93.75 90 ASN A N 1
ATOM 727 C CA . ASN A 1 90 ? -11.656 8.008 -10.375 1 93.75 90 ASN A CA 1
ATOM 728 C C . ASN A 1 90 ? -11.727 8.797 -9.062 1 93.75 90 ASN A C 1
ATOM 730 O O . ASN A 1 90 ? -12.812 9.188 -8.633 1 93.75 90 ASN A O 1
ATOM 734 N N . ALA A 1 91 ? -10.602 9.141 -8.555 1 93.25 91 ALA A N 1
ATOM 735 C CA . ALA A 1 91 ? -10.547 9.789 -7.25 1 93.25 91 ALA A CA 1
ATOM 736 C C . ALA A 1 91 ? -11.25 11.141 -7.281 1 93.25 91 ALA A C 1
ATOM 738 O O . ALA A 1 91 ? -11.938 11.516 -6.324 1 93.25 91 ALA A O 1
ATOM 739 N N . ARG A 1 92 ? -11.086 11.875 -8.344 1 92.12 92 ARG A N 1
ATOM 740 C CA . ARG A 1 92 ? -11.688 13.195 -8.445 1 92.12 92 ARG A CA 1
ATOM 741 C C . ARG A 1 92 ? -13.211 13.109 -8.328 1 92.12 92 ARG A C 1
ATOM 743 O O . ARG A 1 92 ? -13.844 13.977 -7.715 1 92.12 92 ARG A O 1
ATOM 750 N N . ALA A 1 93 ? -13.781 12.109 -8.891 1 90.56 93 ALA A N 1
ATOM 751 C CA . ALA A 1 93 ? -15.234 11.922 -8.844 1 90.56 93 ALA A CA 1
ATOM 752 C C . ALA A 1 93 ? -15.695 11.578 -7.434 1 90.56 93 ALA A C 1
ATOM 754 O O . ALA A 1 93 ? -16.844 11.836 -7.074 1 90.56 93 ALA A O 1
ATOM 755 N N . HIS A 1 94 ? -14.789 11.062 -6.652 1 90.81 94 HIS A N 1
ATOM 756 C CA . HIS A 1 94 ? -15.18 10.547 -5.348 1 90.81 94 HIS A CA 1
ATOM 757 C C . HIS A 1 94 ? -14.75 11.492 -4.23 1 90.81 94 HIS A C 1
ATOM 759 O O . HIS A 1 94 ? -15.125 11.297 -3.07 1 90.81 94 HIS A O 1
ATOM 765 N N . LEU A 1 95 ? -13.883 12.344 -4.484 1 85.62 95 LEU A N 1
ATOM 766 C CA . LEU A 1 95 ? -13.375 13.273 -3.482 1 85.62 95 LEU A CA 1
ATOM 767 C C . LEU A 1 95 ? -13.891 14.688 -3.74 1 85.62 95 LEU A C 1
ATOM 769 O O . LEU A 1 95 ? -13.797 15.555 -2.871 1 85.62 95 LEU A O 1
ATOM 773 N N . GLY A 1 96 ? -14.125 14.961 -5.078 1 66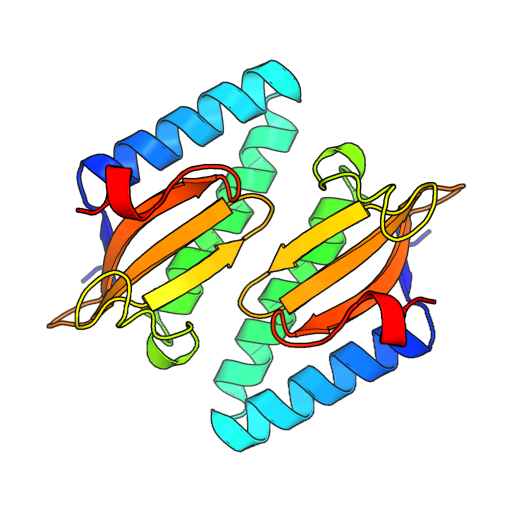.56 96 GLY A N 1
ATOM 774 C CA . GLY A 1 96 ? -14.578 16.297 -5.426 1 66.56 96 GLY A CA 1
ATOM 775 C C . GLY A 1 96 ? -15.93 16.641 -4.828 1 66.56 96 GLY A C 1
ATOM 776 O O . GLY A 1 96 ? -16.641 15.758 -4.355 1 66.56 96 GLY A O 1
ATOM 777 N N . MET B 1 1 ? 9.602 -24.016 4.828 1 48.53 1 MET B N 1
ATOM 778 C CA . MET B 1 1 ? 10.078 -23.312 3.646 1 48.53 1 MET B CA 1
ATOM 779 C C . MET B 1 1 ? 9.508 -21.906 3.582 1 48.53 1 MET B C 1
ATOM 781 O O . MET B 1 1 ? 8.398 -21.656 4.062 1 48.53 1 MET B O 1
ATOM 785 N N . LYS B 1 2 ? 10.328 -20.875 3.186 1 59.22 2 LYS B N 1
ATOM 786 C CA . 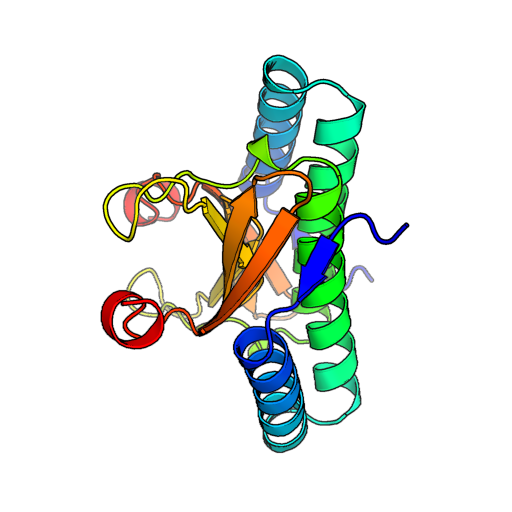LYS B 1 2 ? 9.758 -19.531 3.184 1 59.22 2 LYS B CA 1
ATOM 787 C C . LYS B 1 2 ? 8.656 -19.406 2.141 1 59.22 2 LYS B C 1
ATOM 789 O O . LYS B 1 2 ? 8.812 -19.844 1 1 59.22 2 LYS B O 1
ATOM 794 N N . PRO B 1 3 ? 7.633 -18.781 2.562 1 87.25 3 PRO B N 1
ATOM 795 C CA . PRO B 1 3 ? 6.512 -18.812 1.624 1 87.25 3 PRO B CA 1
ATOM 796 C C . PRO B 1 3 ? 6.77 -18 0.364 1 87.25 3 PRO B C 1
ATOM 798 O O . PRO B 1 3 ? 6.043 -18.125 -0.623 1 87.25 3 PRO B O 1
ATOM 801 N N . TYR B 1 4 ? 8.055 -17.219 0.41 1 97.44 4 TYR B N 1
ATOM 802 C CA . TYR B 1 4 ? 8.398 -16.438 -0.771 1 97.44 4 TYR B CA 1
ATOM 803 C C . TYR B 1 4 ? 9.906 -16.281 -0.906 1 97.44 4 TYR B C 1
ATOM 805 O O . TYR B 1 4 ? 10.648 -16.547 0.046 1 97.44 4 TYR B O 1
ATOM 813 N N . ARG B 1 5 ? 10.383 -15.953 -2.119 1 97.5 5 ARG B N 1
ATOM 814 C CA . ARG B 1 5 ? 11.781 -15.648 -2.402 1 97.5 5 ARG B CA 1
ATOM 815 C C . ARG B 1 5 ? 11.945 -14.203 -2.846 1 97.5 5 ARG B C 1
ATOM 817 O O . ARG B 1 5 ? 11.133 -13.68 -3.609 1 97.5 5 ARG B O 1
ATOM 824 N N . LEU B 1 6 ? 13.062 -13.594 -2.307 1 98.12 6 LEU B N 1
ATOM 825 C CA . LEU B 1 6 ? 13.453 -12.281 -2.801 1 98.12 6 LEU B CA 1
ATOM 826 C C . LEU B 1 6 ? 14.523 -12.406 -3.883 1 98.12 6 LEU B C 1
ATOM 828 O O . LEU B 1 6 ? 15.539 -13.07 -3.684 1 98.12 6 LEU B O 1
ATOM 832 N N . SER B 1 7 ? 14.273 -11.75 -5.023 1 98.06 7 SER B N 1
ATOM 833 C CA . SER B 1 7 ? 15.367 -11.625 -5.977 1 98.06 7 SER B CA 1
ATOM 834 C C . SER B 1 7 ? 16.5 -10.758 -5.41 1 98.06 7 SER B C 1
ATOM 836 O O . SER B 1 7 ? 16.297 -10.047 -4.422 1 98.06 7 SER B O 1
ATOM 838 N N . ARG B 1 8 ? 17.688 -10.844 -6.027 1 97.88 8 ARG B N 1
ATOM 839 C CA . ARG B 1 8 ? 18.797 -9.992 -5.625 1 97.88 8 ARG B CA 1
ATOM 840 C C . ARG B 1 8 ? 18.438 -8.516 -5.773 1 97.88 8 ARG B C 1
ATOM 842 O O . ARG B 1 8 ? 18.781 -7.699 -4.918 1 97.88 8 ARG B O 1
ATOM 849 N N . ARG B 1 9 ? 17.688 -8.164 -6.805 1 98.31 9 ARG B N 1
ATOM 850 C CA . ARG B 1 9 ? 17.328 -6.773 -7.07 1 98.31 9 ARG B CA 1
ATOM 851 C C . ARG B 1 9 ? 16.25 -6.297 -6.09 1 98.31 9 ARG B C 1
ATOM 853 O O . ARG B 1 9 ? 16.266 -5.137 -5.672 1 98.31 9 ARG B O 1
ATOM 860 N N . ALA B 1 10 ? 15.398 -7.184 -5.73 1 98.69 10 ALA B N 1
ATOM 861 C CA . ALA B 1 10 ? 14.391 -6.82 -4.734 1 98.69 10 ALA B CA 1
ATOM 862 C C . ALA B 1 10 ? 15.031 -6.535 -3.381 1 98.69 10 ALA B C 1
ATOM 864 O O . ALA B 1 10 ? 14.648 -5.594 -2.689 1 98.69 10 ALA B O 1
ATOM 865 N N . LYS B 1 11 ? 15.961 -7.391 -3.016 1 98.69 11 LYS B N 1
ATOM 866 C CA . LYS B 1 11 ? 16.688 -7.16 -1.769 1 98.69 11 LYS B CA 1
ATOM 867 C C . LYS B 1 11 ? 17.391 -5.809 -1.784 1 98.69 11 LYS B C 1
ATOM 869 O O . LYS B 1 11 ? 17.359 -5.07 -0.797 1 98.69 11 LYS B O 1
ATOM 874 N N . ALA B 1 12 ? 18.031 -5.523 -2.883 1 98.62 12 ALA B N 1
ATOM 875 C CA . ALA B 1 12 ? 18.703 -4.238 -3.029 1 98.62 12 ALA B CA 1
ATOM 876 C C . ALA B 1 12 ? 17.703 -3.082 -2.957 1 98.62 12 ALA B C 1
ATOM 878 O O . ALA B 1 12 ? 18 -2.047 -2.35 1 98.62 12 ALA B O 1
ATOM 879 N N . ASP B 1 13 ? 16.578 -3.244 -3.602 1 98.75 13 ASP B N 1
ATOM 880 C CA . ASP B 1 13 ? 15.531 -2.23 -3.523 1 98.75 13 ASP B CA 1
ATOM 881 C C . ASP B 1 13 ? 15.133 -1.961 -2.074 1 98.75 13 ASP B C 1
ATOM 883 O O . ASP B 1 13 ? 15.023 -0.805 -1.66 1 98.75 13 ASP B O 1
ATOM 887 N N . LEU B 1 14 ? 14.945 -3.037 -1.284 1 98.81 14 LEU B N 1
ATOM 888 C CA . LEU B 1 14 ? 14.516 -2.891 0.103 1 98.81 14 LEU B CA 1
ATOM 889 C C . LEU B 1 14 ? 15.594 -2.205 0.935 1 98.81 14 LEU B C 1
ATOM 891 O O . LEU B 1 14 ? 15.289 -1.379 1.797 1 98.81 14 LEU B O 1
ATOM 895 N N . ASP B 1 15 ? 16.797 -2.508 0.638 1 98.81 15 ASP B N 1
ATOM 896 C CA . ASP B 1 15 ? 17.906 -1.844 1.317 1 98.81 15 ASP B CA 1
ATOM 897 C C . ASP B 1 15 ? 17.938 -0.353 0.989 1 98.81 15 ASP B C 1
ATOM 899 O O . ASP B 1 15 ? 18.156 0.479 1.874 1 98.81 15 ASP B O 1
ATOM 903 N N . ASP B 1 16 ? 17.781 -0.025 -0.255 1 98.75 16 ASP B N 1
ATOM 904 C CA . ASP B 1 16 ? 17.781 1.365 -0.702 1 98.75 16 ASP B CA 1
ATOM 905 C C . ASP B 1 16 ? 16.609 2.133 -0.08 1 98.75 16 ASP B C 1
ATOM 907 O O . ASP B 1 16 ? 16.766 3.293 0.307 1 98.75 16 ASP B O 1
ATOM 911 N N . ILE B 1 17 ? 15.477 1.484 -0.023 1 98.62 17 ILE B N 1
ATOM 912 C CA . ILE B 1 17 ? 14.305 2.117 0.568 1 98.62 17 ILE B CA 1
ATOM 913 C C . ILE B 1 17 ? 14.57 2.432 2.037 1 98.62 17 ILE B C 1
ATOM 915 O O . ILE B 1 17 ? 14.242 3.521 2.516 1 98.62 17 ILE B O 1
ATOM 919 N N . TRP B 1 18 ? 15.203 1.468 2.736 1 98.69 18 TRP B N 1
ATOM 920 C CA . TRP B 1 18 ? 15.555 1.702 4.133 1 98.69 18 TRP B CA 1
ATOM 921 C C . TRP B 1 18 ? 16.484 2.9 4.262 1 98.69 18 TRP B C 1
ATOM 923 O O . TRP B 1 18 ? 16.234 3.805 5.062 1 98.69 18 TRP B O 1
ATOM 933 N N . THR B 1 19 ? 17.531 2.904 3.482 1 98.69 19 THR B N 1
ATOM 934 C CA . THR B 1 19 ? 18.531 3.955 3.541 1 98.69 19 THR B CA 1
ATOM 935 C C . THR B 1 19 ? 17.906 5.316 3.246 1 98.69 19 THR B C 1
ATOM 937 O O . THR B 1 19 ? 18.141 6.285 3.973 1 98.69 19 THR B O 1
ATOM 940 N N . TYR B 1 20 ? 17.125 5.414 2.266 1 98.38 20 TYR B N 1
ATOM 941 C CA . TYR B 1 20 ? 16.453 6.652 1.875 1 98.38 20 TYR B CA 1
ATOM 942 C C . TYR B 1 20 ? 15.516 7.137 2.971 1 98.38 20 TYR B C 1
ATOM 944 O O . TYR B 1 20 ? 15.516 8.32 3.32 1 98.38 20 TYR B O 1
ATOM 952 N N . SER B 1 21 ? 14.688 6.18 3.459 1 97.75 21 SER B N 1
ATOM 953 C CA . SER B 1 21 ? 13.695 6.523 4.477 1 97.75 21 SER B CA 1
ATOM 954 C C . SER B 1 21 ? 14.367 7 5.762 1 97.75 21 SER B C 1
ATOM 956 O O . SER B 1 21 ? 13.914 7.957 6.387 1 97.75 21 SER B O 1
ATOM 958 N N . GLU B 1 22 ? 15.445 6.332 6.105 1 98.44 22 GLU B N 1
ATOM 959 C CA . GLU B 1 22 ? 16.188 6.738 7.293 1 98.44 22 GLU B CA 1
ATOM 960 C C . GLU B 1 22 ? 16.766 8.141 7.129 1 98.44 22 GLU B C 1
ATOM 962 O O . GLU B 1 22 ? 16.719 8.953 8.055 1 98.44 22 GLU B O 1
ATOM 967 N N . GLN B 1 23 ? 17.359 8.43 5.98 1 98.25 23 GLN B N 1
ATOM 968 C CA . GLN B 1 23 ? 17.953 9.727 5.707 1 98.25 23 GLN B CA 1
ATOM 969 C C . GLN B 1 23 ? 16.891 10.828 5.695 1 98.25 23 GLN B C 1
ATOM 971 O O . GLN B 1 23 ? 17.141 11.938 6.176 1 98.25 23 GLN B O 1
ATOM 976 N N . ARG B 1 24 ? 15.805 10.555 5.246 1 96.88 24 ARG B N 1
ATOM 977 C CA . ARG B 1 24 ? 14.781 11.578 5.012 1 96.88 24 ARG B CA 1
ATOM 978 C C . ARG B 1 24 ? 13.938 11.805 6.262 1 96.88 24 ARG B C 1
ATOM 980 O O . ARG B 1 24 ? 13.562 12.938 6.566 1 96.88 24 ARG B O 1
ATOM 987 N N . TRP B 1 25 ? 13.68 10.641 7 1 96.56 25 TRP B N 1
ATOM 988 C CA . TRP B 1 25 ? 12.656 10.773 8.031 1 96.56 25 TRP B CA 1
ATOM 989 C C . TRP B 1 25 ? 13.148 10.203 9.359 1 96.56 25 TRP B C 1
ATOM 991 O O . TRP B 1 25 ? 12.492 10.367 10.391 1 96.56 25 TRP B O 1
ATOM 1001 N N . GLY B 1 26 ? 14.258 9.484 9.352 1 97.75 26 GLY B N 1
ATOM 1002 C CA . GLY B 1 26 ? 14.82 8.938 10.578 1 97.75 26 GLY B CA 1
ATOM 1003 C C . GLY B 1 26 ? 14.555 7.449 10.734 1 97.75 26 GLY B C 1
ATOM 1004 O O . GLY B 1 26 ? 13.742 6.875 10.008 1 97.75 26 GLY B O 1
ATOM 1005 N N . VAL B 1 27 ? 15.188 6.828 11.688 1 98.25 27 VAL B N 1
ATOM 1006 C CA . VAL B 1 27 ? 15.273 5.379 11.844 1 98.25 27 VAL B CA 1
ATOM 1007 C C . VAL B 1 27 ? 13.898 4.82 12.203 1 98.25 27 VAL B C 1
ATOM 1009 O O . VAL B 1 27 ? 13.523 3.74 11.742 1 98.25 27 VAL B O 1
ATOM 1012 N N . GLU B 1 28 ? 13.156 5.559 13.023 1 97.81 28 GLU B N 1
ATOM 1013 C CA . GLU B 1 28 ? 11.852 5.055 13.445 1 97.81 28 GLU B CA 1
ATOM 1014 C C . GLU B 1 28 ? 10.891 4.957 12.266 1 97.81 28 GLU B C 1
ATOM 1016 O O . GLU B 1 28 ? 10.164 3.969 12.125 1 97.81 28 GLU B O 1
ATOM 1021 N N . GLN B 1 29 ? 10.93 5.984 11.445 1 96.88 29 GLN B N 1
ATOM 1022 C CA . GLN B 1 29 ? 10.062 5.996 10.266 1 96.88 29 GLN B CA 1
ATOM 1023 C C . GLN B 1 29 ? 10.516 4.965 9.242 1 96.88 29 GLN B C 1
ATOM 1025 O O . GLN B 1 29 ? 9.688 4.309 8.602 1 96.88 29 GLN B O 1
ATOM 1030 N N . ALA B 1 30 ? 11.812 4.805 9.18 1 98.44 30 ALA B N 1
ATOM 1031 C CA . ALA B 1 30 ? 12.344 3.783 8.273 1 98.44 30 ALA B CA 1
ATOM 1032 C C . ALA B 1 30 ? 11.914 2.387 8.719 1 98.44 30 ALA B C 1
ATOM 1034 O O . ALA B 1 30 ? 11.539 1.557 7.887 1 98.44 30 ALA B O 1
ATOM 1035 N N . ALA B 1 31 ? 11.945 2.172 9.992 1 98.44 31 ALA B N 1
ATOM 1036 C CA . ALA B 1 31 ? 11.555 0.878 10.547 1 98.44 31 ALA B CA 1
ATOM 1037 C C . ALA B 1 31 ? 10.07 0.607 10.312 1 98.44 31 ALA B C 1
ATOM 1039 O O . ALA B 1 31 ? 9.688 -0.503 9.938 1 98.44 31 ALA B O 1
ATOM 1040 N N . ASP B 1 32 ? 9.273 1.583 10.562 1 97.62 32 ASP B N 1
ATOM 1041 C CA . ASP B 1 32 ? 7.836 1.431 10.359 1 97.62 32 ASP B CA 1
ATOM 1042 C C . ASP B 1 32 ? 7.512 1.165 8.891 1 97.62 32 ASP B C 1
ATOM 1044 O O . ASP B 1 32 ? 6.652 0.337 8.578 1 97.62 32 ASP B O 1
ATOM 1048 N N . TYR B 1 33 ? 8.188 1.875 8 1 97.94 33 TYR B N 1
ATOM 1049 C CA . TYR B 1 33 ? 7.934 1.687 6.574 1 97.94 33 TYR B CA 1
ATOM 1050 C C . TYR B 1 33 ? 8.398 0.31 6.117 1 97.94 33 TYR B C 1
ATOM 1052 O O . TYR B 1 33 ? 7.727 -0.348 5.32 1 97.94 33 TYR B O 1
ATOM 1060 N N . ALA B 1 34 ? 9.539 -0.112 6.645 1 98.44 34 ALA B N 1
ATOM 1061 C CA . ALA B 1 34 ? 10.039 -1.446 6.324 1 98.44 34 ALA B CA 1
ATOM 1062 C C . ALA B 1 34 ? 9.07 -2.525 6.789 1 98.44 34 ALA B C 1
ATOM 1064 O O . ALA B 1 34 ? 8.867 -3.527 6.102 1 98.44 34 ALA B O 1
ATOM 1065 N N . ARG B 1 35 ? 8.477 -2.328 7.883 1 98 35 ARG B N 1
ATOM 1066 C CA . ARG B 1 35 ? 7.496 -3.281 8.391 1 98 35 ARG B CA 1
ATOM 1067 C C . ARG B 1 35 ? 6.27 -3.334 7.492 1 98 35 ARG B C 1
ATOM 1069 O O . ARG B 1 35 ? 5.699 -4.406 7.277 1 98 35 ARG B O 1
ATOM 1076 N N . GLU B 1 36 ? 5.887 -2.182 7.016 1 97.94 36 GLU B N 1
ATOM 1077 C CA . GLU B 1 36 ? 4.754 -2.133 6.098 1 97.94 36 GLU B CA 1
ATOM 1078 C C . GLU B 1 36 ? 5.051 -2.908 4.816 1 97.94 36 GLU B C 1
ATOM 1080 O O . GLU B 1 36 ? 4.207 -3.666 4.332 1 97.94 36 GLU B O 1
ATOM 1085 N N . LEU B 1 37 ? 6.207 -2.732 4.277 1 98.69 37 LEU B N 1
ATOM 1086 C CA . LEU B 1 37 ? 6.602 -3.451 3.072 1 98.69 37 LEU B CA 1
ATOM 1087 C C . LEU B 1 37 ? 6.68 -4.953 3.336 1 98.69 37 LEU B C 1
ATOM 1089 O O . LEU B 1 37 ? 6.227 -5.754 2.516 1 98.69 37 LEU B O 1
ATOM 1093 N N . GLN B 1 38 ? 7.219 -5.312 4.453 1 98.25 38 GLN B N 1
ATOM 1094 C CA . GLN B 1 38 ? 7.32 -6.719 4.828 1 98.25 38 GLN B CA 1
ATOM 1095 C C . GLN B 1 38 ? 5.938 -7.348 4.977 1 98.25 38 GLN B C 1
ATOM 1097 O O . GLN B 1 38 ? 5.719 -8.484 4.555 1 98.25 38 GLN B O 1
ATOM 1102 N N . ALA B 1 39 ? 5.027 -6.625 5.609 1 97.75 39 ALA B N 1
ATOM 1103 C CA . ALA B 1 39 ? 3.662 -7.117 5.766 1 97.75 39 ALA B CA 1
ATOM 1104 C C . ALA B 1 39 ? 2.996 -7.336 4.41 1 97.75 39 ALA B C 1
ATOM 1106 O O . ALA B 1 39 ? 2.287 -8.32 4.207 1 97.75 39 ALA B O 1
ATOM 1107 N N . THR B 1 40 ? 3.215 -6.43 3.5 1 98.5 40 THR B N 1
ATOM 1108 C CA . THR B 1 40 ? 2.67 -6.57 2.152 1 98.5 40 THR B CA 1
ATOM 1109 C C . THR B 1 40 ? 3.225 -7.816 1.471 1 98.5 40 THR B C 1
ATOM 1111 O O . THR B 1 40 ? 2.473 -8.594 0.878 1 98.5 40 THR B O 1
ATOM 1114 N N . ILE B 1 41 ? 4.512 -8.039 1.597 1 98.5 41 ILE B N 1
ATOM 1115 C CA . ILE B 1 41 ? 5.168 -9.18 0.977 1 98.5 41 ILE B CA 1
ATOM 1116 C C . ILE B 1 41 ? 4.637 -10.477 1.59 1 98.5 41 ILE B C 1
ATOM 1118 O O . ILE B 1 41 ? 4.383 -11.453 0.878 1 98.5 41 ILE B O 1
ATOM 1122 N N . GLU B 1 42 ? 4.43 -10.492 2.861 1 97.44 42 GLU B N 1
ATOM 1123 C CA . GLU B 1 42 ? 3.9 -11.672 3.541 1 97.44 42 GLU B CA 1
ATOM 1124 C C . GLU B 1 42 ? 2.453 -11.938 3.135 1 97.44 42 GLU B C 1
ATOM 1126 O O . GLU B 1 42 ? 2.053 -13.094 2.969 1 97.44 42 GLU B O 1
ATOM 1131 N N . MET B 1 43 ? 1.663 -10.906 2.986 1 96.69 43 MET B N 1
ATOM 1132 C CA .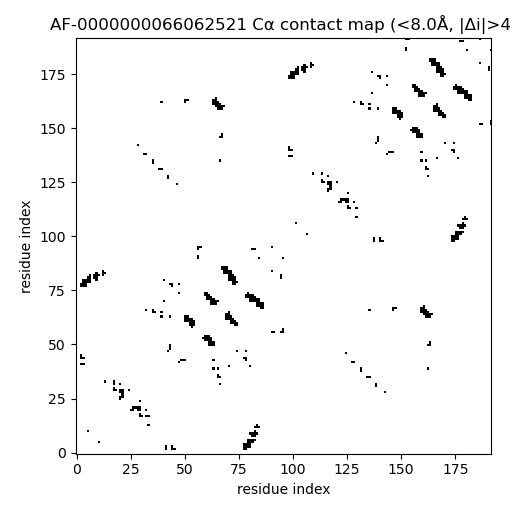 MET B 1 43 ? 0.294 -11.062 2.502 1 96.69 43 MET B CA 1
ATOM 1133 C C . MET B 1 43 ? 0.276 -11.641 1.093 1 96.69 43 MET B C 1
ATOM 1135 O O . MET B 1 43 ? -0.507 -12.547 0.799 1 96.69 43 MET B O 1
ATOM 1139 N N . ILE B 1 44 ? 1.157 -11.172 0.251 1 97.81 44 ILE B N 1
ATOM 1140 C CA . ILE B 1 44 ? 1.298 -11.68 -1.111 1 97.81 44 ILE B CA 1
ATOM 1141 C C . ILE B 1 44 ? 1.646 -13.164 -1.077 1 97.81 44 ILE B C 1
ATOM 1143 O O . ILE B 1 44 ? 1.093 -13.953 -1.845 1 97.81 44 ILE B O 1
ATOM 1147 N N . ALA B 1 45 ? 2.594 -13.5 -0.231 1 97.44 45 ALA B N 1
ATOM 1148 C CA . ALA B 1 45 ? 3.029 -14.891 -0.127 1 97.44 45 ALA B CA 1
ATOM 1149 C C . ALA B 1 45 ? 1.871 -15.797 0.278 1 97.44 45 ALA B C 1
ATOM 1151 O O . ALA B 1 45 ? 1.753 -16.922 -0.216 1 97.44 45 ALA B O 1
ATOM 1152 N N . GLU B 1 46 ? 1.067 -15.297 1.101 1 96 46 GLU B N 1
ATOM 1153 C CA . GLU B 1 46 ? -0.052 -16.078 1.607 1 96 46 GLU B CA 1
ATOM 1154 C C . GLU B 1 46 ? -1.21 -16.109 0.614 1 96 46 GLU B C 1
ATOM 1156 O O . GLU B 1 46 ? -1.917 -17.109 0.494 1 96 46 GLU B O 1
ATOM 1161 N N . HIS B 1 47 ? -1.415 -15.047 -0.076 1 96.25 47 HIS B N 1
ATOM 1162 C CA . HIS B 1 47 ? -2.539 -14.883 -0.992 1 96.25 47 HIS B CA 1
ATOM 1163 C C . HIS B 1 47 ? -2.09 -14.258 -2.307 1 96.25 47 HIS B C 1
ATOM 1165 O O . HIS B 1 47 ? -2.523 -13.156 -2.654 1 96.25 47 HIS B O 1
ATOM 1171 N N . PRO B 1 48 ? -1.379 -14.961 -3.102 1 96.44 48 PRO B N 1
ATOM 1172 C CA . PRO B 1 48 ? -0.757 -14.375 -4.289 1 96.44 48 PRO B CA 1
ATOM 1173 C C . PRO B 1 48 ? -1.781 -13.867 -5.301 1 96.44 48 PRO B C 1
ATOM 1175 O O . PRO B 1 48 ? -1.479 -12.969 -6.094 1 96.44 48 PRO B O 1
ATOM 1178 N N . GLY B 1 49 ? -2.939 -14.352 -5.238 1 94.75 49 GLY B N 1
ATOM 1179 C CA . GLY B 1 49 ? -3.973 -13.992 -6.195 1 94.75 49 GLY B CA 1
ATOM 1180 C C . GLY B 1 49 ? -4.59 -12.633 -5.922 1 94.75 49 GLY B C 1
ATOM 1181 O O . GLY B 1 49 ? -5.301 -12.086 -6.773 1 94.75 49 GLY B O 1
ATOM 1182 N N . MET B 1 50 ? -4.266 -12.031 -4.789 1 94.12 50 MET B N 1
ATOM 1183 C CA . MET B 1 50 ? -4.879 -10.766 -4.398 1 94.12 50 MET B CA 1
ATOM 1184 C C . MET B 1 50 ? -4.223 -9.594 -5.125 1 94.12 50 MET B C 1
ATOM 1186 O O . MET B 1 50 ? -4.805 -8.516 -5.219 1 94.12 50 MET B O 1
ATOM 1190 N N . GLY B 1 51 ? -2.975 -9.75 -5.535 1 97.12 51 GLY B N 1
ATOM 1191 C CA . GLY B 1 51 ? -2.344 -8.703 -6.32 1 97.12 51 GLY B CA 1
ATOM 1192 C C . GLY B 1 51 ? -2.93 -8.562 -7.711 1 97.12 51 GLY B C 1
ATOM 1193 O O . GLY B 1 51 ? -3.588 -9.484 -8.211 1 97.12 51 GLY B O 1
ATOM 1194 N N . GLN B 1 52 ? -2.625 -7.441 -8.305 1 97 52 GLN B N 1
ATOM 1195 C CA . GLN B 1 52 ? -3.133 -7.152 -9.641 1 97 52 GLN B CA 1
ATOM 1196 C C . GLN B 1 52 ? -2.242 -7.773 -10.711 1 97 52 GLN B C 1
ATOM 1198 O O . GLN B 1 52 ? -1.028 -7.551 -10.719 1 97 52 GLN B O 1
ATOM 1203 N N . PRO B 1 53 ? -2.912 -8.508 -11.617 1 96.94 53 PRO B N 1
ATOM 1204 C CA . PRO B 1 53 ? -2.092 -8.945 -12.75 1 96.94 53 PRO B CA 1
ATOM 1205 C C . PRO B 1 53 ? -1.545 -7.777 -13.57 1 96.94 53 PRO B C 1
ATOM 1207 O O . PRO B 1 53 ? -2.234 -6.77 -13.758 1 96.94 53 PRO B O 1
ATOM 1210 N N . ASP B 1 54 ? -0.296 -7.879 -13.914 1 95.81 54 ASP B N 1
ATOM 1211 C CA . ASP B 1 54 ? 0.322 -6.914 -14.82 1 95.81 54 ASP B CA 1
ATOM 1212 C C . ASP B 1 54 ? 0.934 -7.609 -16.031 1 95.81 54 ASP B C 1
ATOM 1214 O O . ASP B 1 54 ? 2.152 -7.59 -16.219 1 95.81 54 ASP B O 1
ATOM 1218 N N . GLU B 1 55 ? 0.114 -8.102 -16.922 1 94.56 55 GLU B N 1
ATOM 1219 C CA . GLU B 1 55 ? 0.499 -8.891 -18.094 1 94.56 55 GLU B CA 1
ATOM 1220 C C . GLU B 1 55 ? 1.19 -8.023 -19.141 1 94.56 55 GLU B C 1
ATOM 1222 O O . GLU B 1 55 ? 1.984 -8.516 -19.938 1 94.56 55 GLU B O 1
ATOM 1227 N N . ASN B 1 56 ? 0.821 -6.77 -19.125 1 92.5 56 ASN B N 1
ATOM 1228 C CA . ASN B 1 56 ? 1.403 -5.848 -20.094 1 92.5 56 ASN B CA 1
ATOM 1229 C C . ASN B 1 56 ? 2.873 -5.57 -19.797 1 92.5 56 ASN B C 1
ATOM 1231 O O . ASN B 1 56 ? 3.662 -5.316 -20.703 1 92.5 56 ASN B O 1
ATOM 1235 N N . LEU B 1 57 ? 3.15 -5.539 -18.516 1 93.75 57 LEU B N 1
ATOM 1236 C CA . LEU B 1 57 ? 4.555 -5.395 -18.156 1 93.75 57 LEU B CA 1
ATOM 1237 C C . LEU B 1 57 ? 5.344 -6.645 -18.516 1 93.75 57 LEU B C 1
ATOM 1239 O O . LEU B 1 57 ? 6.371 -6.559 -19.203 1 93.75 57 LEU B O 1
ATOM 1243 N N . ARG B 1 58 ? 4.926 -7.875 -18.078 1 93.25 58 ARG B N 1
ATOM 1244 C CA . ARG B 1 58 ? 5.48 -9.188 -18.406 1 93.25 58 ARG B CA 1
ATOM 1245 C C . ARG B 1 58 ? 4.496 -10.297 -18.078 1 93.25 58 ARG B C 1
ATOM 1247 O O . ARG B 1 58 ? 3.799 -10.234 -17.062 1 93.25 58 ARG B O 1
ATOM 1254 N N . ALA B 1 59 ? 4.488 -11.289 -18.875 1 94.5 59 ALA B N 1
ATOM 1255 C CA . ALA B 1 59 ? 3.588 -12.414 -18.656 1 94.5 59 ALA B CA 1
ATOM 1256 C C . ALA B 1 59 ? 3.783 -13 -17.25 1 94.5 59 ALA B C 1
ATOM 1258 O O . ALA B 1 59 ? 4.914 -13.266 -16.844 1 94.5 59 ALA B O 1
ATOM 1259 N N . GLY B 1 60 ? 2.686 -13.117 -16.469 1 95.75 60 GLY B N 1
ATOM 1260 C CA . GLY B 1 60 ? 2.721 -13.766 -15.172 1 95.75 60 GLY B CA 1
ATOM 1261 C C . GLY B 1 60 ? 3.031 -12.805 -14.039 1 95.75 60 GLY B C 1
ATOM 1262 O O . GLY B 1 60 ? 2.99 -13.18 -12.867 1 95.75 60 GLY B O 1
ATOM 1263 N N . TYR B 1 61 ? 3.311 -11.57 -14.391 1 97.44 61 TYR B N 1
ATOM 1264 C CA . TYR B 1 61 ? 3.66 -10.594 -13.359 1 97.44 61 TYR B CA 1
ATOM 1265 C C . TYR B 1 61 ? 2.412 -10.062 -12.664 1 97.44 61 TYR B C 1
ATOM 1267 O O . TYR B 1 61 ? 1.366 -9.898 -13.297 1 97.44 61 TYR B O 1
ATOM 1275 N N . ARG B 1 62 ? 2.561 -9.852 -11.414 1 98.06 62 ARG B N 1
ATOM 1276 C CA . ARG B 1 62 ? 1.569 -9.188 -10.57 1 98.06 62 ARG B CA 1
ATOM 1277 C C . ARG B 1 62 ? 2.201 -8.055 -9.773 1 98.06 62 ARG B C 1
ATOM 1279 O O . ARG B 1 62 ? 3.424 -8 -9.617 1 98.06 62 ARG B O 1
ATOM 1286 N N . ARG B 1 63 ? 1.334 -7.184 -9.344 1 98.19 63 ARG B N 1
ATOM 1287 C CA . ARG B 1 63 ? 1.824 -6.07 -8.539 1 98.19 63 ARG B CA 1
ATOM 1288 C C . ARG B 1 63 ? 0.891 -5.793 -7.367 1 98.19 63 ARG B C 1
ATOM 1290 O O . ARG B 1 63 ? -0.305 -6.082 -7.438 1 98.19 63 ARG B O 1
ATOM 1297 N N . CYS B 1 64 ? 1.423 -5.27 -6.352 1 98.69 64 CYS B N 1
ATOM 1298 C CA . CYS B 1 64 ? 0.744 -4.863 -5.129 1 98.69 64 CYS B CA 1
ATOM 1299 C C . CYS B 1 64 ? 1.388 -3.613 -4.535 1 98.69 64 CYS B C 1
ATOM 1301 O O . CYS B 1 64 ? 2.596 -3.588 -4.297 1 98.69 64 CYS B O 1
ATOM 1303 N N . ALA B 1 65 ? 0.569 -2.643 -4.301 1 98.56 65 ALA B N 1
ATOM 1304 C CA . ALA B 1 65 ? 1.126 -1.373 -3.84 1 98.56 65 ALA B CA 1
ATOM 1305 C C . ALA B 1 65 ? 1.303 -1.37 -2.324 1 98.56 65 ALA B C 1
ATOM 1307 O O . ALA B 1 65 ? 0.573 -2.059 -1.606 1 98.56 65 ALA B O 1
ATOM 1308 N N . SER B 1 66 ? 2.232 -0.616 -1.811 1 98.56 66 SER B N 1
ATOM 1309 C CA . SER B 1 66 ? 2.504 -0.384 -0.396 1 98.56 66 SER B CA 1
ATOM 1310 C C . SER B 1 66 ? 3.172 0.969 -0.175 1 98.56 66 SER B C 1
ATOM 1312 O O . SER B 1 66 ? 4.336 1.159 -0.538 1 98.56 66 SER B O 1
ATOM 1314 N N . GLY B 1 67 ? 2.373 1.85 0.392 1 97.88 67 GLY B N 1
ATOM 1315 C CA . GLY B 1 67 ? 2.902 3.193 0.564 1 97.88 67 GLY B CA 1
ATOM 1316 C C . GLY B 1 67 ? 3.162 3.904 -0.75 1 97.88 67 GLY B C 1
ATOM 1317 O O . GLY B 1 67 ? 2.252 4.066 -1.564 1 97.88 67 GLY B O 1
ATOM 1318 N N . SER B 1 68 ? 4.402 4.32 -0.897 1 97.56 68 SER B N 1
ATOM 1319 C CA . SER B 1 68 ? 4.801 4.984 -2.135 1 97.56 68 SER B CA 1
ATOM 1320 C C . SER B 1 68 ? 5.461 4.008 -3.1 1 97.56 68 SER B C 1
ATOM 1322 O O . SER B 1 68 ? 6.012 4.414 -4.125 1 97.56 68 SER B O 1
ATOM 1324 N N . HIS B 1 69 ? 5.414 2.73 -2.783 1 98.69 69 HIS B N 1
ATOM 1325 C CA . HIS B 1 69 ? 6.121 1.749 -3.598 1 98.69 69 HIS B CA 1
ATOM 1326 C C . HIS B 1 69 ? 5.172 0.668 -4.105 1 98.69 69 HIS B C 1
ATOM 1328 O O . HIS B 1 69 ? 4.043 0.549 -3.623 1 98.69 69 HIS B O 1
ATOM 1334 N N . VAL B 1 70 ? 5.652 -0.057 -5.086 1 98.56 70 VAL B N 1
ATOM 1335 C CA . VAL B 1 70 ? 4.945 -1.184 -5.688 1 98.56 70 VAL B CA 1
ATOM 1336 C C . VAL B 1 70 ? 5.816 -2.436 -5.617 1 98.56 70 VAL B C 1
ATOM 1338 O O . VAL B 1 70 ? 6.996 -2.398 -5.977 1 98.56 70 VAL B O 1
ATOM 1341 N N . VAL B 1 71 ? 5.246 -3.488 -5.098 1 98.81 71 VAL B N 1
ATOM 1342 C CA . VAL B 1 71 ? 5.895 -4.797 -5.086 1 98.81 71 VAL B CA 1
ATOM 1343 C C . VAL B 1 71 ? 5.52 -5.57 -6.348 1 98.81 71 VAL B C 1
ATOM 1345 O O . VAL B 1 71 ? 4.336 -5.809 -6.609 1 98.81 71 VAL B O 1
ATOM 1348 N N . PHE B 1 72 ? 6.5 -5.922 -7.145 1 98.75 72 PHE B N 1
ATOM 1349 C CA . PHE B 1 72 ? 6.309 -6.75 -8.328 1 98.75 72 PHE B CA 1
ATOM 1350 C C . PHE B 1 72 ? 6.727 -8.188 -8.062 1 98.75 72 PHE B C 1
ATOM 1352 O O . PHE B 1 72 ? 7.809 -8.438 -7.52 1 98.75 72 PHE B O 1
ATOM 1359 N N . TYR B 1 73 ? 5.867 -9.086 -8.492 1 98.56 73 TYR B N 1
ATOM 1360 C CA . TYR B 1 73 ? 6.148 -10.484 -8.18 1 98.56 73 TYR B CA 1
ATOM 1361 C C . TYR B 1 73 ? 5.543 -11.414 -9.227 1 98.56 73 TYR B C 1
ATOM 1363 O O . TYR B 1 73 ? 4.754 -10.977 -10.07 1 98.56 73 TYR B O 1
ATOM 1371 N N . ARG B 1 74 ? 5.93 -12.578 -9.188 1 97.75 74 ARG B N 1
ATOM 1372 C CA . ARG B 1 74 ? 5.332 -13.656 -9.969 1 97.75 74 ARG B CA 1
ATOM 1373 C C . ARG B 1 74 ? 5.133 -14.906 -9.125 1 97.75 74 ARG B C 1
ATOM 1375 O O . ARG B 1 74 ? 5.734 -15.047 -8.062 1 97.75 74 ARG B O 1
ATOM 1382 N N . VAL B 1 75 ? 4.227 -15.773 -9.672 1 96.81 75 VAL B N 1
ATOM 1383 C CA . VAL B 1 75 ? 3.877 -16.984 -8.938 1 96.81 75 VAL B CA 1
ATOM 1384 C C . VAL B 1 75 ? 4.336 -18.219 -9.719 1 96.81 75 VAL B C 1
ATOM 1386 O O . VAL B 1 75 ? 3.928 -18.422 -10.867 1 96.81 75 VAL B O 1
ATOM 1389 N N . GLY B 1 76 ? 5.195 -18.953 -9.195 1 93.81 76 GLY B N 1
ATOM 1390 C CA . GLY B 1 76 ? 5.598 -20.281 -9.656 1 93.81 76 GLY B CA 1
ATOM 1391 C C . GLY B 1 76 ? 5.41 -21.359 -8.609 1 93.81 76 GLY B C 1
ATOM 1392 O O . GLY B 1 76 ? 4.324 -21.5 -8.047 1 93.81 76 GLY B O 1
ATOM 1393 N N . VAL B 1 77 ? 6.48 -22.047 -8.312 1 92.31 77 VAL B N 1
ATOM 1394 C CA . VAL B 1 77 ? 6.418 -23 -7.207 1 92.31 77 VAL B CA 1
ATOM 1395 C C . VAL B 1 77 ? 6.184 -22.266 -5.895 1 92.31 77 VAL B C 1
ATOM 1397 O O . VAL B 1 77 ? 5.457 -22.75 -5.023 1 92.31 77 VAL B O 1
ATOM 1400 N N . ARG B 1 78 ? 6.777 -21.094 -5.859 1 94.81 78 ARG B N 1
ATOM 1401 C CA . ARG B 1 78 ? 6.539 -20.141 -4.781 1 94.81 78 ARG B CA 1
ATOM 1402 C C . ARG B 1 78 ? 6.488 -18.719 -5.312 1 94.81 78 ARG B C 1
ATOM 1404 O O . ARG B 1 78 ? 6.809 -18.469 -6.477 1 94.81 78 ARG B O 1
ATOM 1411 N N . VAL B 1 79 ? 6.086 -17.875 -4.48 1 98 79 VAL B N 1
ATOM 1412 C CA . VAL B 1 79 ? 6.082 -16.453 -4.848 1 98 79 VAL B CA 1
ATOM 1413 C C . VAL B 1 79 ? 7.516 -15.938 -4.918 1 98 79 VAL B C 1
ATOM 1415 O O . VAL B 1 79 ? 8.32 -16.188 -4.02 1 98 79 VAL B O 1
ATOM 1418 N N . GLU B 1 80 ? 7.805 -15.297 -6.016 1 98.38 80 GLU B N 1
ATOM 1419 C CA . GLU B 1 80 ? 9.07 -14.586 -6.16 1 98.38 80 GLU B CA 1
ATOM 1420 C C . GLU B 1 80 ? 8.852 -13.078 -6.25 1 98.38 80 GLU B C 1
ATOM 1422 O O . GLU B 1 80 ? 8.172 -12.602 -7.156 1 98.38 80 GLU B O 1
ATOM 1427 N N . ILE B 1 81 ? 9.422 -12.414 -5.23 1 98.69 81 ILE B N 1
ATOM 1428 C CA . ILE B 1 81 ? 9.43 -10.953 -5.297 1 98.69 81 ILE B CA 1
ATOM 1429 C C . ILE B 1 81 ? 10.539 -10.484 -6.234 1 98.69 81 ILE B C 1
ATOM 1431 O O . ILE B 1 81 ? 11.719 -10.734 -5.984 1 98.69 81 ILE B O 1
ATOM 1435 N N . ILE B 1 82 ? 10.164 -9.766 -7.25 1 98.44 82 ILE B N 1
ATOM 1436 C CA . ILE B 1 82 ? 11.078 -9.43 -8.336 1 98.44 82 ILE B CA 1
ATOM 1437 C C . ILE B 1 82 ? 11.719 -8.07 -8.07 1 98.44 82 ILE B C 1
ATOM 1439 O O . ILE B 1 82 ? 12.945 -7.93 -8.141 1 98.44 82 ILE B O 1
ATOM 1443 N N . ARG B 1 83 ? 10.906 -7.055 -7.789 1 98.69 83 ARG B N 1
ATOM 1444 C CA . ARG B 1 83 ? 11.32 -5.688 -7.5 1 98.69 83 ARG B CA 1
ATOM 1445 C C . ARG B 1 83 ? 10.375 -5.02 -6.512 1 98.69 83 ARG B C 1
ATOM 1447 O O . ARG B 1 83 ? 9.211 -5.406 -6.406 1 98.69 83 ARG B O 1
ATOM 1454 N N . VAL B 1 84 ? 10.867 -4.109 -5.766 1 98.88 84 VAL B N 1
ATOM 1455 C CA . VAL B 1 84 ? 10.102 -3.119 -5.004 1 98.88 84 VAL B CA 1
ATOM 1456 C C . VAL B 1 84 ? 10.492 -1.713 -5.453 1 98.88 84 VAL B C 1
ATOM 1458 O O . VAL B 1 84 ? 11.562 -1.211 -5.082 1 98.88 84 VAL B O 1
ATOM 1461 N N . LEU B 1 85 ? 9.578 -1.077 -6.258 1 98.69 85 LEU B N 1
ATOM 1462 C CA . LEU B 1 85 ? 9.938 0.165 -6.934 1 98.69 85 LEU B CA 1
ATOM 1463 C C . LEU B 1 85 ? 9.047 1.312 -6.469 1 98.69 85 LEU B C 1
ATOM 1465 O O . LEU B 1 85 ? 7.848 1.12 -6.242 1 98.69 85 LEU B O 1
ATOM 1469 N N . HIS B 1 86 ? 9.625 2.48 -6.344 1 98.25 86 HIS B N 1
ATOM 1470 C CA . HIS B 1 86 ? 8.812 3.67 -6.109 1 98.25 86 HIS B CA 1
ATOM 1471 C C . HIS B 1 86 ? 7.816 3.891 -7.242 1 98.25 86 HIS B C 1
ATOM 1473 O O . HIS B 1 86 ? 8.125 3.629 -8.406 1 98.25 86 HIS B O 1
ATOM 1479 N N . GLN B 1 87 ? 6.719 4.359 -6.922 1 96.31 87 GLN B N 1
ATOM 1480 C CA . GLN B 1 87 ? 5.613 4.512 -7.863 1 96.31 87 GLN B CA 1
ATOM 1481 C C . GLN B 1 87 ? 5.984 5.457 -9 1 96.31 87 GLN B C 1
ATOM 1483 O O . GLN B 1 87 ? 5.375 5.422 -10.07 1 96.31 87 GLN B O 1
ATOM 1488 N N . SER B 1 88 ? 6.957 6.293 -8.789 1 95.44 88 SER B N 1
ATOM 1489 C CA . SER B 1 88 ? 7.344 7.266 -9.805 1 95.44 88 SER B CA 1
ATOM 1490 C C . SER B 1 88 ? 8.352 6.668 -10.781 1 95.44 88 SER B C 1
ATOM 1492 O O . SER B 1 88 ? 8.68 7.285 -11.797 1 95.44 88 SER B O 1
ATOM 1494 N N . MET B 1 89 ? 8.875 5.52 -10.516 1 96.56 89 MET B N 1
ATOM 1495 C CA . MET B 1 89 ? 9.867 4.883 -11.375 1 96.56 89 MET B CA 1
ATOM 1496 C C . MET B 1 89 ? 9.203 4.172 -12.547 1 96.56 89 MET B C 1
ATOM 1498 O O . MET B 1 89 ? 8.086 3.668 -12.422 1 96.56 89 MET B O 1
ATOM 1502 N N . ASN B 1 90 ? 9.914 4.051 -13.664 1 93.75 90 ASN B N 1
ATOM 1503 C CA . ASN B 1 90 ? 9.484 3.295 -14.836 1 93.75 90 ASN B CA 1
ATOM 1504 C C . ASN B 1 90 ? 9.711 1.797 -14.656 1 93.75 90 ASN B C 1
ATOM 1506 O O . ASN B 1 90 ? 10.82 1.301 -14.875 1 93.75 90 ASN B O 1
ATOM 1510 N N . ALA B 1 91 ? 8.648 1.089 -14.422 1 93.19 91 ALA B N 1
ATOM 1511 C CA . ALA B 1 91 ? 8.758 -0.334 -14.109 1 93.19 91 ALA B CA 1
ATOM 1512 C C . ALA B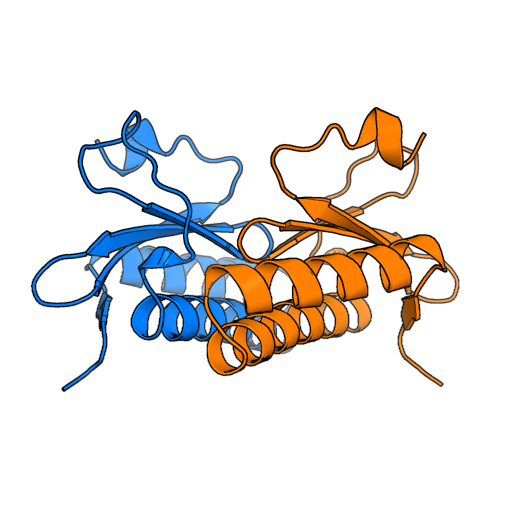 1 91 ? 9.336 -1.109 -15.289 1 93.19 91 ALA B C 1
ATOM 1514 O O . ALA B 1 91 ? 10.133 -2.033 -15.109 1 93.19 91 ALA B O 1
ATOM 1515 N N . ARG B 1 92 ? 8.93 -0.76 -16.5 1 92.25 92 ARG B N 1
ATOM 1516 C CA . ARG B 1 92 ? 9.406 -1.477 -17.672 1 92.25 92 ARG B CA 1
ATOM 1517 C C . ARG B 1 92 ? 10.93 -1.396 -17.781 1 92.25 92 ARG B C 1
ATOM 1519 O O . ARG B 1 92 ? 11.578 -2.367 -18.172 1 92.25 92 ARG B O 1
ATOM 1526 N N . ALA B 1 93 ? 11.484 -0.288 -17.438 1 90.38 93 ALA B N 1
ATOM 1527 C CA . ALA B 1 93 ? 12.93 -0.089 -17.5 1 90.38 93 ALA B CA 1
ATOM 1528 C C . ALA B 1 93 ? 13.648 -0.93 -16.453 1 90.38 93 ALA B C 1
ATOM 1530 O O . ALA B 1 93 ? 14.812 -1.292 -16.625 1 90.38 93 ALA B O 1
ATOM 1531 N N . HIS B 1 94 ? 12.922 -1.265 -15.422 1 90.62 94 HIS B N 1
ATOM 1532 C CA . HIS B 1 94 ? 13.562 -1.918 -14.281 1 90.62 94 HIS B CA 1
ATOM 1533 C C . HIS B 1 94 ? 13.25 -3.41 -14.258 1 90.62 94 HIS B C 1
ATOM 1535 O O . HIS B 1 94 ? 13.82 -4.156 -13.461 1 90.62 94 HIS B O 1
ATOM 1541 N N . LEU B 1 95 ? 12.289 -3.816 -14.922 1 85.62 95 LEU B N 1
ATOM 1542 C CA . LEU B 1 95 ? 11.883 -5.219 -14.938 1 85.62 95 LEU B CA 1
ATOM 1543 C C . LEU B 1 95 ? 12.219 -5.867 -16.266 1 85.62 95 LEU B C 1
ATOM 1545 O O . LEU B 1 95 ? 12.164 -7.09 -16.406 1 85.62 95 LEU B O 1
ATOM 1549 N N . GLY B 1 96 ? 12.188 -4.977 -17.328 1 67.06 96 GLY B N 1
ATOM 1550 C CA . GLY B 1 96 ? 12.469 -5.512 -18.656 1 67.06 96 GLY B CA 1
ATOM 1551 C C . GLY B 1 96 ? 13.852 -6.109 -18.766 1 67.06 96 GLY B C 1
ATOM 1552 O O . GLY B 1 96 ? 14.703 -5.891 -17.906 1 67.06 96 GLY B O 1
#

Sequence (192 aa):
MKPYRLSRRAKADLDDIWTYSEQRWGVEQAADYARELQATIEMIAEHPGMGQPDENLRAGYRRCASGSHVVFYRVGVRVEIIRVLHQSMNARAHLGMKPYRLSRRAKADLDDIWTYSEQRWGVEQAADYARELQATIEMIAEHPGMGQPDENLRAGYRRCASGSHVVFYRVGVRVEIIRVLHQSMNARAHLG

Nearest PDB structures (foldseek):
  3kxe-assembly1_B  TM=9.334E-01  e=5.861E-17  Caulobacter vibrioides NA1000
  8c24-assembly1_B  TM=9.421E-01  e=1.944E-10  Mycobacterium tuberculosis H37Rv
  7r5a-assembly1_A-2  TM=9.345E-01  e=5.499E-10  Vibrio cholerae O1 biovar El Tor str. N16961
  7ycu-assembly1_C-2  TM=9.630E-01  e=1.963E-08  Pseudoalteromonas rubra
  5ceg-assembly1_B  TM=9.226E-01  e=5.401E-07  Mesorhizobium opportunistum WSM2075

GO terms:
  GO:0051290 protein heterotetramerization (P, IDA)
  GO:0005515 protein binding (F, IPI)

Foldseek 3Di:
DPLEAEDPAAVVQLVVQLVVQCVVPRNVRSVVQSVQVVVQVNVCSVPVPPFADDVVLPNQWTWDDTDQWIFIWGADVHIYTYHIGGPVDDVSVVRD/DPLEAEDPAAVVQLVVQLVVQCVVPRNVRSVVQSVQVVVQVVVCSVPVPVFADDVVLPNQWTWDDTDQWIFIWGADVHIYTYHIGGPPDDVSVVRD

pLDDT: mean 95.7, std 7.29, range [48.53, 98.88]